Protein AF-A0AAD5P918-F1 (afdb_monomer_lite)

Structure (mmCIF, N/CA/C/O backbone):
data_AF-A0AAD5P918-F1
#
_entry.id   AF-A0AAD5P918-F1
#
loop_
_atom_site.group_PDB
_atom_site.id
_atom_site.type_symbol
_atom_site.label_atom_id
_atom_site.label_alt_id
_atom_site.label_comp_id
_atom_site.label_asym_id
_atom_site.label_entity_id
_atom_site.label_seq_id
_atom_site.pdbx_PDB_ins_code
_atom_site.Cartn_x
_atom_site.Cartn_y
_atom_site.Cartn_z
_atom_site.occupancy
_atom_site.B_iso_or_equiv
_atom_site.auth_seq_id
_atom_site.auth_comp_id
_atom_site.auth_asym_id
_atom_site.auth_atom_id
_atom_site.pdbx_PDB_model_num
ATOM 1 N N . MET A 1 1 ? -10.678 -27.084 35.252 1.00 35.44 1 MET A N 1
ATOM 2 C CA . MET A 1 1 ? -11.437 -25.876 35.626 1.00 35.44 1 MET A CA 1
ATOM 3 C C . MET A 1 1 ? -10.592 -24.685 35.219 1.00 35.44 1 MET A C 1
ATOM 5 O O . MET A 1 1 ? -9.582 -24.435 35.861 1.00 35.44 1 MET A O 1
ATOM 9 N N . ARG A 1 2 ? -10.895 -24.051 34.081 1.00 38.84 2 ARG A N 1
ATOM 10 C CA . ARG A 1 2 ? -10.319 -22.738 33.778 1.00 38.84 2 ARG A CA 1
ATOM 11 C C . ARG A 1 2 ? -11.096 -21.762 34.648 1.00 38.84 2 ARG A C 1
ATOM 13 O O . ARG A 1 2 ? -12.314 -21.708 34.540 1.00 38.84 2 ARG A O 1
ATOM 20 N N . HIS A 1 3 ? -10.417 -21.114 35.585 1.00 41.31 3 HIS A N 1
ATOM 21 C CA . HIS A 1 3 ? -10.971 -19.930 36.218 1.00 41.31 3 HIS A CA 1
ATOM 22 C C . HIS A 1 3 ? -11.023 -18.872 35.119 1.00 41.31 3 HIS A C 1
ATOM 24 O O . HIS A 1 3 ? -9.989 -18.309 34.765 1.00 41.31 3 HIS A O 1
ATOM 30 N N . ASP A 1 4 ? -12.193 -18.710 34.505 1.00 51.09 4 ASP A N 1
ATOM 31 C CA . ASP A 1 4 ? -12.452 -17.594 33.609 1.00 51.09 4 ASP A CA 1
ATOM 32 C C . ASP A 1 4 ? -12.376 -16.339 34.476 1.00 51.09 4 ASP A C 1
ATOM 34 O O . ASP A 1 4 ? -13.241 -16.078 35.311 1.00 51.09 4 ASP A O 1
ATOM 38 N N . ILE A 1 5 ? -11.256 -15.628 34.361 1.00 52.00 5 ILE A N 1
ATOM 39 C CA . ILE A 1 5 ? -11.120 -14.276 34.889 1.00 52.00 5 ILE A CA 1
ATOM 40 C C . ILE A 1 5 ? -12.215 -13.475 34.170 1.00 52.00 5 ILE A C 1
ATOM 42 O O . ILE A 1 5 ? -12.181 -13.451 32.935 1.00 52.00 5 ILE A O 1
ATOM 46 N N . PRO A 1 6 ? -13.198 -12.887 34.879 1.00 59.97 6 PRO A N 1
ATOM 47 C CA . PRO A 1 6 ? -14.239 -12.092 34.242 1.00 59.97 6 PRO A CA 1
ATOM 48 C C . PRO A 1 6 ? -13.584 -11.037 33.354 1.00 59.97 6 PRO A C 1
ATOM 50 O O . PRO A 1 6 ? -12.629 -10.376 33.772 1.00 59.97 6 PRO A O 1
ATOM 53 N N . ASN A 1 7 ? -14.040 -10.914 32.106 1.00 78.62 7 ASN A N 1
ATOM 54 C CA . ASN A 1 7 ? -13.535 -9.853 31.243 1.00 78.62 7 ASN A CA 1
ATOM 55 C C . ASN A 1 7 ? -13.867 -8.507 31.905 1.00 78.62 7 ASN A C 1
ATOM 57 O O . ASN A 1 7 ? -14.988 -8.328 32.373 1.00 78.62 7 ASN A O 1
ATOM 61 N N . GLN A 1 8 ? -12.925 -7.565 31.936 1.00 87.38 8 GLN A N 1
ATOM 62 C CA . GLN A 1 8 ? -13.093 -6.296 32.659 1.00 87.38 8 GLN A CA 1
ATOM 63 C C . GLN A 1 8 ? -14.356 -5.529 32.218 1.00 87.38 8 GLN A C 1
ATOM 65 O O . GLN A 1 8 ? -15.062 -4.979 33.059 1.00 87.38 8 GLN A O 1
ATOM 70 N N . TRP A 1 9 ? -14.744 -5.607 30.940 1.00 90.31 9 TRP A N 1
ATOM 71 C CA . TRP A 1 9 ? -15.973 -4.967 30.460 1.00 90.31 9 TRP A CA 1
ATOM 72 C C . TRP A 1 9 ? -17.244 -5.569 31.082 1.00 90.31 9 TRP A C 1
ATOM 74 O O . TRP A 1 9 ? -18.220 -4.849 31.287 1.00 90.31 9 TRP A O 1
ATOM 84 N N . GLU A 1 10 ? -17.251 -6.872 31.396 1.00 92.25 10 GLU A N 1
ATOM 85 C CA . GLU A 1 10 ? -18.372 -7.548 32.066 1.00 92.25 10 GLU A CA 1
ATOM 86 C C . GLU A 1 10 ? -18.485 -7.078 33.514 1.00 92.25 10 GLU A C 1
ATOM 88 O O . GLU A 1 10 ? -19.593 -6.878 34.009 1.00 92.25 10 GLU A O 1
ATOM 93 N N . GLU A 1 11 ? -17.344 -6.853 34.169 1.00 92.88 11 GLU A N 1
ATOM 94 C CA . GLU A 1 11 ? -17.277 -6.287 35.513 1.00 92.88 11 GLU A CA 1
ATOM 95 C C . GLU A 1 11 ? -17.788 -4.842 35.524 1.00 92.88 11 GLU A C 1
ATOM 97 O O . GLU A 1 11 ? -18.707 -4.524 36.278 1.00 92.88 11 GLU A O 1
ATOM 102 N N . PHE A 1 12 ? -17.282 -3.983 34.636 1.00 94.38 12 PHE A N 1
ATOM 103 C CA . PHE A 1 12 ? -17.766 -2.608 34.492 1.00 94.38 12 PHE A CA 1
ATOM 104 C C . PHE A 1 12 ? -19.267 -2.561 34.174 1.00 94.38 12 PHE A C 1
ATOM 106 O O . PHE A 1 12 ? -20.006 -1.755 34.741 1.00 94.38 12 PHE A O 1
ATOM 113 N N . PHE A 1 13 ? -19.757 -3.468 33.328 1.00 95.06 13 PHE A N 1
ATOM 114 C CA . PHE A 1 13 ? -21.180 -3.569 33.010 1.00 95.06 13 PHE A CA 1
ATOM 115 C C . PHE A 1 13 ? -22.028 -4.110 34.172 1.00 95.06 13 PHE A C 1
ATOM 117 O O . PHE A 1 13 ? -23.193 -3.738 34.324 1.00 95.06 13 PHE A O 1
ATOM 124 N N . HIS A 1 14 ? -21.481 -4.993 35.005 1.00 94.31 14 HIS A N 1
ATOM 125 C CA . HIS A 1 14 ? -22.155 -5.447 36.218 1.00 94.31 14 HIS A CA 1
ATOM 126 C C . HIS A 1 14 ? -22.244 -4.317 37.251 1.00 94.31 14 HIS A C 1
ATOM 128 O O . HIS A 1 14 ? -23.332 -4.026 37.753 1.00 94.31 14 HIS A O 1
ATOM 134 N N . ASN A 1 15 ? -21.130 -3.623 37.493 1.00 94.25 15 ASN A N 1
ATOM 135 C CA . ASN A 1 15 ? -21.053 -2.484 38.404 1.00 94.25 15 ASN A CA 1
ATOM 136 C C . ASN A 1 15 ? -21.990 -1.355 37.964 1.00 94.25 15 ASN A C 1
ATOM 138 O O . ASN A 1 15 ? -22.661 -0.749 38.797 1.00 94.25 15 ASN A O 1
ATOM 142 N N . SER A 1 16 ? -22.103 -1.100 36.657 1.00 95.81 16 SER A N 1
ATOM 143 C CA . SER A 1 16 ? -23.019 -0.077 36.152 1.00 95.81 16 SER A CA 1
ATOM 144 C C . SER A 1 16 ? -24.487 -0.407 36.432 1.00 95.81 16 SER A C 1
ATOM 146 O O . SER A 1 16 ? -25.244 0.481 36.828 1.00 95.81 16 SER A O 1
ATOM 148 N N . LYS A 1 17 ? -24.890 -1.680 36.300 1.00 95.88 17 LYS A N 1
ATOM 149 C CA . LYS A 1 17 ? -26.237 -2.146 36.669 1.00 95.88 17 LYS A CA 1
ATOM 150 C C . LYS A 1 17 ? -26.495 -2.004 38.162 1.00 95.88 17 LYS A C 1
ATOM 152 O O . LYS A 1 17 ? -27.551 -1.510 38.541 1.00 95.88 17 LYS A O 1
ATOM 157 N N . GLN A 1 18 ? -25.529 -2.379 38.994 1.00 95.88 18 GLN A N 1
ATOM 158 C CA . GLN A 1 18 ? -25.657 -2.247 40.443 1.00 95.88 18 GLN A CA 1
ATOM 159 C C . GLN A 1 18 ? -25.785 -0.773 40.865 1.00 95.88 18 GLN A C 1
ATOM 161 O O . GLN A 1 18 ? -26.645 -0.423 41.671 1.00 95.88 18 GLN A O 1
ATOM 166 N N . SER A 1 19 ? -24.981 0.122 40.286 1.00 95.31 19 SER A N 1
ATOM 167 C CA . SER A 1 19 ? -25.100 1.565 40.526 1.00 95.31 19 SER A CA 1
ATOM 168 C C . SER A 1 19 ? -26.438 2.128 40.044 1.00 95.31 19 SER A C 1
ATOM 170 O O . SER A 1 19 ? -27.000 3.006 40.699 1.00 95.31 19 SER A O 1
ATOM 172 N N . LEU A 1 20 ? -26.986 1.603 38.942 1.00 95.56 20 LEU A N 1
ATOM 173 C CA . LEU A 1 20 ? -28.313 1.975 38.450 1.00 95.56 20 LEU A CA 1
ATOM 174 C C . LEU A 1 20 ? -29.418 1.568 39.438 1.00 95.56 20 LEU A C 1
ATOM 176 O O . LEU A 1 20 ? -30.300 2.377 39.722 1.00 95.56 20 LEU A O 1
ATOM 180 N N . GLU A 1 21 ? -29.348 0.355 39.993 1.00 95.94 21 GLU A N 1
ATOM 181 C CA . GLU A 1 21 ? -30.271 -0.128 41.034 1.00 95.94 21 GLU A CA 1
ATOM 182 C C . GLU A 1 21 ? -30.197 0.725 42.309 1.00 95.94 21 GLU A C 1
ATOM 184 O O . GLU A 1 21 ? -31.221 1.014 42.927 1.00 95.94 21 GLU A O 1
ATOM 189 N N . ASN A 1 22 ? -29.001 1.207 42.654 1.00 94.88 22 ASN A N 1
ATOM 190 C CA . ASN A 1 22 ? -28.760 2.088 43.799 1.00 94.88 22 ASN A CA 1
ATOM 191 C C . ASN A 1 22 ? -29.093 3.572 43.532 1.00 94.88 22 ASN A C 1
ATOM 193 O O . ASN A 1 22 ? -28.799 4.420 44.375 1.00 94.88 22 ASN A O 1
ATOM 197 N N . ALA A 1 23 ? -29.670 3.911 42.370 1.00 95.06 23 ALA A N 1
ATOM 198 C CA . ALA A 1 23 ? -29.923 5.284 41.911 1.00 95.06 23 ALA A CA 1
ATOM 199 C C . ALA A 1 23 ? -28.667 6.191 41.846 1.00 95.06 23 ALA A C 1
ATOM 201 O O . ALA A 1 23 ? -28.773 7.418 41.768 1.00 95.06 23 ALA A O 1
ATOM 202 N N . ALA A 1 24 ? -27.469 5.599 41.822 1.00 96.62 24 ALA A N 1
ATOM 203 C CA . ALA A 1 24 ? -26.191 6.283 41.646 1.00 96.62 24 ALA A CA 1
ATOM 204 C C . ALA A 1 24 ? -25.911 6.497 40.146 1.00 96.62 24 ALA A C 1
ATOM 206 O O . ALA A 1 24 ? -25.073 5.839 39.531 1.00 96.62 24 ALA A O 1
ATOM 207 N N . TYR A 1 25 ? -26.658 7.417 39.527 1.00 95.44 25 TYR A N 1
ATOM 208 C CA . TYR A 1 25 ? -26.673 7.578 38.067 1.00 95.44 25 TYR A CA 1
ATOM 209 C C . TYR A 1 25 ? -25.327 7.990 37.461 1.00 95.44 25 TYR A C 1
ATOM 211 O O . TYR A 1 25 ? -24.988 7.525 36.376 1.00 95.44 25 TYR A O 1
ATOM 219 N N . GLN A 1 26 ? -24.552 8.847 38.134 1.00 96.94 26 GLN A N 1
ATOM 220 C CA . GLN A 1 26 ? -23.242 9.275 37.625 1.00 96.94 26 GLN A CA 1
ATOM 221 C C . GLN A 1 26 ? -22.252 8.107 37.573 1.00 96.94 26 GLN A C 1
ATOM 223 O O . 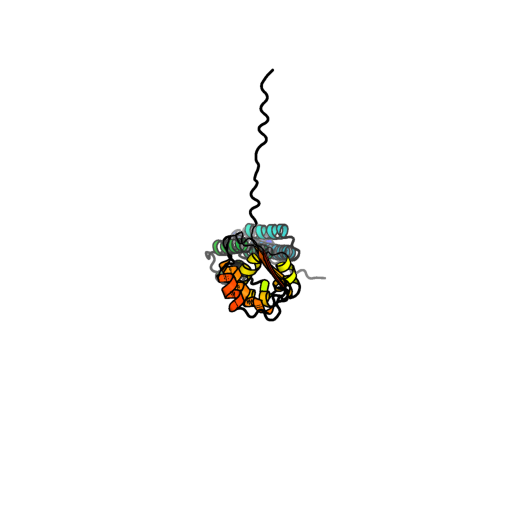GLN A 1 26 ? -21.589 7.917 36.554 1.00 96.94 26 GLN A O 1
ATOM 228 N N . ASP A 1 27 ? -22.226 7.283 38.621 1.00 95.25 27 ASP A N 1
ATOM 229 C CA . ASP A 1 27 ? -21.381 6.090 38.674 1.00 95.25 27 ASP A CA 1
ATOM 230 C C . ASP A 1 27 ? -21.829 5.056 37.641 1.00 95.25 27 ASP A C 1
ATOM 232 O O . ASP A 1 27 ? -20.997 4.482 36.943 1.00 95.25 27 ASP A O 1
ATOM 236 N N . ALA A 1 28 ? -23.143 4.859 37.479 1.00 96.06 28 ALA A N 1
ATOM 237 C CA . ALA A 1 28 ? -23.685 3.974 36.451 1.00 96.06 28 ALA A CA 1
ATOM 238 C C . ALA A 1 28 ? -23.257 4.408 35.039 1.00 96.06 28 ALA A C 1
ATOM 240 O O . ALA A 1 28 ? -22.828 3.572 34.244 1.00 96.06 28 ALA A O 1
ATOM 241 N N . ILE A 1 29 ? -23.321 5.711 34.734 1.00 97.00 29 ILE A N 1
ATOM 242 C CA . ILE A 1 29 ? -22.862 6.266 33.453 1.00 97.00 29 ILE A CA 1
ATOM 243 C C . ILE A 1 29 ? -21.359 6.035 33.275 1.00 97.00 29 ILE A C 1
ATOM 245 O O . ILE A 1 29 ? -20.953 5.527 32.235 1.00 97.00 29 ILE A O 1
ATOM 249 N N . ALA A 1 30 ? -20.539 6.362 34.278 1.00 95.50 30 ALA A N 1
ATOM 250 C CA . ALA A 1 30 ? -19.088 6.206 34.198 1.00 95.50 30 ALA A CA 1
ATOM 251 C C . ALA A 1 30 ? -18.672 4.743 33.962 1.00 95.50 30 ALA A C 1
ATOM 253 O O . ALA A 1 30 ? -17.889 4.462 33.057 1.00 95.50 30 ALA A O 1
ATOM 254 N N . GLN A 1 31 ? -19.243 3.808 34.725 1.00 95.44 31 GLN A N 1
ATOM 255 C CA . GLN A 1 31 ? -18.977 2.372 34.591 1.00 95.44 31 GLN A CA 1
ATOM 256 C C . GLN A 1 31 ? -19.453 1.827 33.233 1.00 95.44 31 GLN A C 1
ATOM 258 O O . GLN A 1 31 ? -18.737 1.069 32.582 1.00 95.44 31 GLN A O 1
ATOM 263 N N . CYS A 1 32 ? -20.622 2.260 32.745 1.00 95.56 32 CYS A N 1
ATOM 264 C CA . CYS A 1 32 ? -21.085 1.911 31.399 1.00 95.56 32 CYS A CA 1
ATOM 265 C C . CYS A 1 32 ? -20.140 2.420 30.304 1.00 95.56 32 CYS A C 1
ATOM 267 O O . CYS A 1 32 ? -19.866 1.682 29.359 1.00 95.56 32 CYS A O 1
ATOM 269 N N . SER A 1 33 ? -19.641 3.653 30.415 1.00 95.25 33 SER A N 1
ATOM 270 C CA . SER A 1 33 ? -18.695 4.210 29.442 1.00 95.25 33 SER A CA 1
ATOM 271 C C . SER A 1 33 ? -17.398 3.402 29.397 1.00 95.25 33 SER A C 1
ATOM 273 O O . SER A 1 33 ? -16.962 3.032 28.312 1.00 95.25 33 SER A O 1
ATOM 275 N N . LEU A 1 34 ? -16.843 3.026 30.556 1.00 93.62 34 LEU A N 1
ATOM 276 C CA . LEU A 1 34 ? -15.654 2.166 30.627 1.00 93.62 34 LEU A CA 1
ATOM 277 C C . LEU A 1 34 ? -15.886 0.799 29.963 1.00 93.62 34 LEU A C 1
ATOM 279 O O . LEU A 1 34 ? -15.042 0.334 29.197 1.00 93.62 34 LEU A O 1
ATOM 283 N N . ALA A 1 35 ? -17.047 0.179 30.201 1.00 94.75 35 ALA A N 1
ATOM 284 C CA . ALA A 1 35 ? -17.409 -1.084 29.559 1.00 94.75 35 ALA A CA 1
ATOM 285 C C . ALA A 1 35 ? -17.478 -0.956 28.025 1.00 94.75 35 ALA A C 1
ATOM 287 O O . ALA A 1 35 ? -17.001 -1.833 27.300 1.00 94.75 35 ALA A O 1
ATOM 288 N N . LEU A 1 36 ? -18.066 0.135 27.522 1.00 93.62 36 LEU A N 1
ATOM 289 C CA . LEU A 1 36 ? -18.182 0.400 26.086 1.00 93.62 36 LEU A CA 1
ATOM 290 C C . LEU A 1 36 ? -16.825 0.682 25.435 1.00 93.62 36 LEU A C 1
ATOM 292 O O . LEU A 1 36 ? -16.564 0.173 24.341 1.00 93.62 36 LEU A O 1
ATOM 296 N N . ASP A 1 37 ? -15.958 1.445 26.097 1.00 90.56 37 ASP A N 1
ATOM 297 C CA . ASP A 1 37 ? -14.616 1.753 25.600 1.00 90.56 37 ASP A CA 1
ATOM 298 C C . ASP A 1 37 ? -13.770 0.480 25.477 1.00 90.56 37 ASP A C 1
ATOM 300 O O . ASP A 1 37 ? -13.167 0.227 24.429 1.00 90.56 37 ASP A O 1
ATOM 304 N N . GLU A 1 38 ? -13.786 -0.386 26.494 1.00 90.88 38 GLU A N 1
ATOM 305 C CA . GLU A 1 38 ? -13.055 -1.655 26.458 1.00 90.88 38 GLU A CA 1
ATOM 306 C C . GLU A 1 38 ? -13.596 -2.603 25.377 1.00 90.88 38 GLU A C 1
ATOM 308 O O . GLU A 1 38 ? -12.820 -3.208 24.624 1.00 90.88 38 GLU A O 1
ATOM 313 N N . LEU A 1 39 ? -14.924 -2.713 25.248 1.00 92.19 39 LEU A N 1
ATOM 314 C CA . LEU A 1 39 ? -15.548 -3.523 24.202 1.00 92.19 39 LEU A CA 1
ATOM 315 C C . LEU A 1 39 ? -15.169 -3.003 22.809 1.00 92.19 39 LEU A C 1
ATOM 317 O O . LEU A 1 39 ? -14.868 -3.795 21.912 1.00 92.19 39 LEU A O 1
ATOM 321 N N . THR A 1 40 ? -15.134 -1.682 22.632 1.00 91.81 40 THR A N 1
ATOM 322 C CA . THR A 1 40 ? -14.731 -1.039 21.376 1.00 91.81 40 THR A CA 1
ATOM 323 C C . THR A 1 40 ? -13.278 -1.365 21.047 1.00 91.81 40 THR A C 1
ATOM 325 O O . THR A 1 40 ? -12.998 -1.841 19.946 1.00 91.81 40 THR A O 1
ATOM 328 N N . GLN A 1 41 ? -12.356 -1.219 22.003 1.00 90.31 41 GLN A N 1
ATOM 329 C CA . GLN A 1 41 ? -10.943 -1.561 21.812 1.00 90.31 41 GLN A CA 1
ATOM 330 C C . GLN A 1 41 ? -10.746 -3.045 21.463 1.00 90.31 41 GLN A C 1
ATOM 332 O O . GLN A 1 41 ? -10.044 -3.362 20.498 1.00 90.31 41 GLN A O 1
ATOM 337 N N . LYS A 1 42 ? -11.407 -3.964 22.182 1.00 93.06 42 LYS A N 1
ATOM 338 C CA . LYS A 1 42 ? -11.363 -5.411 21.889 1.00 93.06 42 LYS A CA 1
ATOM 339 C C . LYS A 1 42 ? -11.929 -5.735 20.508 1.00 93.06 42 LYS A C 1
ATOM 341 O O . LYS A 1 42 ? -11.359 -6.555 19.784 1.00 93.06 42 LYS A O 1
ATOM 346 N N . THR A 1 43 ? -13.029 -5.088 20.128 1.00 95.25 43 THR A N 1
ATOM 347 C CA . THR A 1 43 ? -13.664 -5.285 18.819 1.00 95.25 43 THR A CA 1
ATOM 348 C C . THR A 1 43 ? -12.745 -4.803 17.701 1.00 95.25 43 THR A C 1
ATOM 350 O O . THR A 1 43 ? -12.491 -5.551 16.759 1.00 95.25 43 THR A O 1
ATOM 353 N N . VAL A 1 44 ? -12.170 -3.603 17.835 1.00 95.44 44 VAL A N 1
ATOM 354 C CA . VAL A 1 44 ? -11.199 -3.052 16.879 1.00 95.44 44 VAL A CA 1
ATOM 355 C C . VAL A 1 44 ? -9.972 -3.957 16.761 1.00 95.44 44 VAL A C 1
ATOM 357 O O . VAL A 1 44 ? -9.559 -4.261 15.647 1.00 95.44 44 VAL A O 1
ATOM 360 N N . ALA A 1 45 ? -9.418 -4.450 17.872 1.00 94.06 45 ALA A N 1
ATOM 361 C CA . ALA A 1 45 ? -8.279 -5.370 17.852 1.00 94.06 45 ALA A CA 1
ATOM 362 C C . ALA A 1 45 ? -8.609 -6.715 17.176 1.00 94.06 45 ALA A C 1
ATOM 364 O O . ALA A 1 45 ? -7.794 -7.259 16.434 1.00 94.06 45 ALA A O 1
ATOM 365 N N . THR A 1 46 ? -9.815 -7.243 17.389 1.00 97.19 46 THR A N 1
ATOM 366 C CA . THR A 1 46 ? -10.259 -8.499 16.763 1.00 97.19 46 THR A CA 1
ATOM 367 C C . THR A 1 46 ? -10.452 -8.331 15.255 1.00 97.19 46 THR A C 1
ATOM 369 O O . THR A 1 46 ? -9.995 -9.169 14.472 1.00 97.19 46 THR A O 1
ATOM 372 N N . LEU A 1 47 ? -11.086 -7.230 14.838 1.00 98.50 47 LEU A N 1
ATOM 373 C CA . LEU A 1 47 ? -11.218 -6.863 13.428 1.00 98.50 47 LEU A CA 1
ATOM 374 C C . LEU A 1 47 ? -9.848 -6.642 12.782 1.00 98.50 47 LEU A C 1
ATOM 376 O O . LEU A 1 47 ? -9.643 -7.089 11.660 1.00 98.50 47 LEU A O 1
ATOM 380 N N . ASP A 1 48 ? -8.893 -6.037 13.493 1.00 97.94 48 ASP A N 1
ATOM 381 C CA . ASP A 1 48 ? -7.533 -5.803 12.998 1.00 97.94 48 ASP A CA 1
ATOM 382 C C . ASP A 1 48 ? -6.817 -7.108 12.625 1.00 97.94 48 ASP A C 1
ATOM 384 O O . ASP A 1 48 ? -6.263 -7.236 11.530 1.00 97.94 48 ASP A O 1
ATOM 388 N N . VAL A 1 49 ? -6.876 -8.103 13.515 1.00 98.31 49 VAL A N 1
ATOM 389 C CA . VAL A 1 49 ? -6.287 -9.429 13.282 1.00 98.31 49 VAL A CA 1
ATOM 390 C C . VAL A 1 49 ? -6.955 -10.115 12.092 1.00 98.31 49 VAL A C 1
ATOM 392 O O . VAL A 1 49 ? -6.265 -10.661 11.228 1.00 98.31 49 VAL A O 1
ATOM 395 N N . ARG A 1 50 ? -8.291 -10.064 12.008 1.00 98.56 50 ARG A N 1
ATOM 396 C CA . ARG A 1 50 ? -9.031 -10.678 10.899 1.00 98.56 50 ARG A CA 1
ATOM 397 C C . ARG A 1 50 ? -8.740 -9.983 9.566 1.00 98.56 50 ARG A C 1
ATOM 399 O O . ARG A 1 50 ? -8.460 -10.659 8.579 1.00 98.56 50 ARG A O 1
ATOM 406 N N . ALA A 1 51 ? -8.700 -8.653 9.554 1.00 98.62 51 ALA A N 1
ATOM 407 C CA . ALA A 1 51 ? -8.350 -7.853 8.388 1.00 98.62 51 ALA A CA 1
ATOM 408 C C . ALA A 1 51 ? -6.927 -8.146 7.897 1.00 98.62 51 ALA A C 1
ATOM 410 O O . ALA A 1 51 ? -6.703 -8.298 6.695 1.00 98.62 51 ALA A O 1
ATOM 411 N N . MET A 1 52 ? -5.967 -8.270 8.818 1.00 98.19 52 MET A N 1
ATOM 412 C CA . MET A 1 52 ? -4.598 -8.670 8.496 1.00 98.19 52 MET A CA 1
ATOM 413 C C . MET A 1 52 ? -4.554 -10.074 7.884 1.00 98.19 52 MET A C 1
ATOM 415 O O . MET A 1 52 ? -3.902 -10.270 6.859 1.00 98.19 52 MET A O 1
ATOM 419 N N . ALA A 1 53 ? -5.271 -11.042 8.462 1.00 98.50 53 ALA A N 1
ATOM 420 C CA . ALA A 1 53 ? -5.342 -12.403 7.930 1.00 98.50 53 ALA A CA 1
ATOM 421 C C . ALA A 1 53 ? -5.958 -12.439 6.519 1.00 98.50 53 ALA A C 1
ATOM 423 O O . ALA A 1 53 ? -5.456 -13.134 5.630 1.00 98.50 53 ALA A O 1
ATOM 424 N N . PHE A 1 54 ? -7.000 -11.640 6.271 1.00 98.69 54 PHE A N 1
ATOM 425 C CA . PHE A 1 54 ? -7.553 -11.455 4.931 1.00 98.69 54 PHE A CA 1
ATOM 426 C C . PHE A 1 54 ? -6.535 -10.839 3.966 1.00 98.69 54 PHE A C 1
ATOM 428 O O . PHE A 1 54 ? -6.372 -11.341 2.857 1.00 98.69 54 PHE A O 1
ATOM 435 N N . GLY A 1 55 ? -5.783 -9.822 4.392 1.00 98.25 55 GLY A N 1
ATOM 436 C CA . GLY A 1 55 ? -4.701 -9.241 3.595 1.00 98.25 55 GLY A CA 1
ATOM 437 C C . GLY A 1 55 ? -3.624 -10.262 3.224 1.00 98.25 55 GLY A C 1
ATOM 438 O O . GLY A 1 55 ? -3.265 -10.384 2.055 1.00 98.25 55 GLY A O 1
ATOM 439 N N . GLN A 1 56 ? -3.138 -11.038 4.196 1.00 97.69 56 GLN A N 1
ATOM 440 C CA . GLN A 1 56 ? -2.108 -12.064 3.976 1.00 97.69 56 GLN A CA 1
ATOM 441 C C . GLN A 1 56 ? -2.583 -13.211 3.076 1.00 97.69 56 GLN A C 1
ATOM 443 O O . GLN A 1 56 ? -1.777 -13.810 2.370 1.00 97.69 56 GLN A O 1
ATOM 448 N N . SER A 1 57 ? -3.887 -13.490 3.064 1.00 97.81 57 SER A N 1
ATOM 449 C CA . SER A 1 57 ? -4.516 -14.457 2.155 1.00 97.81 57 SER A CA 1
ATOM 450 C C . SER A 1 57 ? -4.979 -13.845 0.825 1.00 97.81 57 SER A C 1
ATOM 452 O O . SER A 1 57 ? -5.676 -14.509 0.065 1.00 97.81 57 SER A O 1
ATOM 454 N N . ALA A 1 58 ? -4.594 -12.596 0.531 1.00 97.19 58 ALA A N 1
ATOM 455 C CA . ALA A 1 58 ? -4.985 -11.829 -0.655 1.00 97.19 58 ALA A CA 1
ATOM 456 C C . ALA A 1 58 ? -6.507 -11.603 -0.830 1.00 97.19 58 ALA A C 1
ATOM 458 O O . ALA A 1 58 ? -6.957 -11.172 -1.892 1.00 97.19 58 ALA A O 1
ATOM 459 N N . ASN A 1 59 ? -7.302 -11.810 0.224 1.00 98.19 59 ASN A N 1
ATOM 460 C CA . ASN A 1 59 ? -8.740 -11.533 0.281 1.00 98.19 59 ASN A CA 1
ATOM 461 C C . ASN A 1 59 ? -9.002 -10.062 0.648 1.00 98.19 59 ASN A C 1
ATOM 463 O O . ASN A 1 59 ? -9.613 -9.737 1.669 1.00 98.19 59 ASN A O 1
ATOM 467 N N . TYR A 1 60 ? -8.492 -9.148 -0.174 1.00 97.81 60 TYR A N 1
ATOM 468 C CA . TYR A 1 60 ? -8.402 -7.732 0.182 1.00 97.81 60 TYR A CA 1
ATOM 469 C C . TYR A 1 60 ? -9.747 -7.043 0.427 1.00 97.81 60 TYR A C 1
ATOM 471 O O . TYR A 1 60 ? -9.814 -6.171 1.287 1.00 97.81 60 TYR A O 1
ATOM 479 N N . ASP A 1 61 ? -10.814 -7.434 -0.273 1.00 98.06 61 ASP A N 1
ATOM 480 C CA . ASP A 1 61 ? -12.135 -6.809 -0.117 1.00 98.06 61 ASP A CA 1
ATOM 481 C C . ASP A 1 61 ? -12.730 -7.071 1.273 1.00 98.06 61 ASP A C 1
ATOM 483 O O . ASP A 1 61 ? -13.266 -6.163 1.910 1.00 98.06 61 ASP A O 1
ATOM 487 N N . GLN A 1 62 ? -12.576 -8.297 1.786 1.00 98.44 62 GLN A N 1
ATOM 488 C CA . GLN A 1 62 ? -13.016 -8.668 3.134 1.00 98.44 62 GLN A CA 1
ATOM 489 C C . GLN A 1 62 ? -12.161 -7.976 4.199 1.00 98.44 62 GLN A C 1
ATOM 491 O O . GLN A 1 62 ? -12.695 -7.433 5.165 1.00 98.44 62 GLN A O 1
ATOM 496 N N . GLY A 1 63 ? -10.842 -7.914 3.989 1.00 98.50 63 GLY A N 1
ATOM 497 C CA . GLY A 1 63 ? -9.954 -7.170 4.881 1.00 98.50 63 GLY A CA 1
ATOM 498 C C . GLY A 1 63 ? -10.275 -5.675 4.911 1.00 98.50 63 GLY A C 1
ATOM 499 O O . GLY A 1 63 ? -10.273 -5.059 5.976 1.00 98.50 63 GLY A O 1
ATOM 500 N N . MET A 1 64 ? -10.601 -5.089 3.756 1.00 98.50 64 MET A N 1
ATOM 501 C CA . MET A 1 64 ? -10.981 -3.682 3.656 1.00 98.50 64 MET A CA 1
ATOM 502 C C . MET A 1 64 ? -12.324 -3.424 4.336 1.00 98.50 64 MET A C 1
ATOM 504 O O . MET A 1 64 ? -12.479 -2.406 5.005 1.00 98.50 64 MET A O 1
ATOM 508 N N . HIS A 1 65 ? -13.278 -4.352 4.218 1.00 98.56 65 HIS A N 1
ATOM 509 C CA . HIS A 1 65 ? -14.541 -4.270 4.945 1.00 98.56 65 HIS A CA 1
ATOM 510 C C . HIS A 1 65 ? -14.311 -4.162 6.458 1.00 98.56 65 HIS A C 1
ATOM 512 O O . HIS A 1 65 ? -14.845 -3.249 7.086 1.00 98.56 65 HIS A O 1
ATOM 518 N N . ASP A 1 66 ? -13.467 -5.028 7.021 1.00 98.56 66 ASP A N 1
ATOM 519 C CA . ASP A 1 66 ? -13.124 -5.008 8.447 1.00 98.56 66 ASP A CA 1
ATOM 520 C C . ASP A 1 66 ? -12.391 -3.721 8.848 1.00 98.56 66 ASP A C 1
ATOM 522 O O . ASP A 1 66 ? -12.750 -3.089 9.842 1.00 98.56 66 ASP A O 1
ATOM 526 N N . ALA A 1 67 ? -11.424 -3.268 8.045 1.00 98.44 67 ALA A N 1
ATOM 527 C CA . ALA A 1 67 ? -10.711 -2.017 8.300 1.00 98.44 67 ALA A CA 1
ATOM 528 C C . ALA A 1 67 ? -11.653 -0.796 8.298 1.00 98.44 67 ALA A C 1
ATOM 530 O O . ALA A 1 67 ? -11.548 0.084 9.154 1.00 98.44 67 ALA A O 1
ATOM 531 N N . LEU A 1 68 ? -12.620 -0.752 7.377 1.00 98.25 68 LEU A N 1
ATOM 532 C CA . LEU A 1 68 ? -13.636 0.302 7.329 1.00 98.25 68 LEU A CA 1
ATOM 533 C C . LEU A 1 68 ? -14.634 0.199 8.489 1.00 98.25 68 LEU A C 1
ATOM 535 O O . LEU A 1 68 ? -15.111 1.227 8.969 1.00 98.25 68 LEU A O 1
ATOM 539 N N . GLN A 1 69 ? -14.952 -1.010 8.964 1.00 98.31 69 GLN A N 1
ATOM 540 C CA . GLN A 1 69 ? -15.734 -1.181 10.189 1.00 98.31 69 GLN A CA 1
ATOM 541 C C . GLN A 1 69 ? -14.989 -0.628 11.408 1.00 98.31 69 GLN A C 1
ATOM 543 O O . GLN A 1 69 ? -15.604 0.071 12.208 1.00 98.31 69 GLN A O 1
ATOM 548 N N . MET A 1 70 ? -13.676 -0.853 11.520 1.00 97.88 70 MET A N 1
ATOM 549 C CA . MET A 1 70 ? -12.862 -0.273 12.598 1.00 97.88 70 MET A CA 1
ATOM 550 C C . MET A 1 70 ? -12.933 1.260 12.596 1.00 97.88 70 MET A C 1
ATOM 552 O O . MET A 1 70 ? -13.154 1.853 13.646 1.00 97.88 70 MET A O 1
ATOM 556 N N . ILE A 1 71 ? -12.821 1.896 11.421 1.00 96.75 71 ILE A N 1
ATOM 557 C CA . ILE A 1 71 ? -12.934 3.361 11.279 1.00 96.75 71 ILE A CA 1
ATOM 558 C C . ILE A 1 71 ? -14.331 3.855 11.682 1.00 96.75 71 ILE A C 1
ATOM 560 O O . ILE A 1 71 ? -14.459 4.898 12.312 1.00 96.75 71 ILE A O 1
ATOM 564 N N . LYS A 1 72 ? -15.393 3.111 11.349 1.00 96.44 72 LYS A N 1
ATOM 565 C CA . LYS A 1 72 ? -16.764 3.467 11.755 1.00 96.44 72 LYS A CA 1
ATOM 566 C C . LYS A 1 72 ? -16.987 3.339 13.261 1.00 96.44 72 LYS A C 1
ATOM 568 O O . LYS A 1 72 ? -17.705 4.156 13.824 1.00 96.44 72 LYS A O 1
ATOM 573 N N . LEU A 1 73 ? -16.414 2.309 13.886 1.00 95.12 73 LEU A N 1
ATOM 574 C CA . LEU A 1 73 ? -16.548 2.050 15.322 1.00 95.12 73 LEU A CA 1
ATOM 575 C C . LEU A 1 73 ? -15.745 3.047 16.159 1.00 95.12 73 LEU A C 1
ATOM 577 O O . LEU A 1 73 ? -16.238 3.527 17.173 1.00 95.12 73 LEU A O 1
ATOM 581 N N . ALA A 1 74 ? -14.522 3.358 15.733 1.00 91.25 74 ALA A N 1
ATOM 582 C CA . ALA A 1 74 ? -13.601 4.219 16.461 1.00 91.25 74 ALA A CA 1
ATOM 583 C C . ALA A 1 74 ? -12.885 5.178 15.486 1.00 91.25 74 ALA A C 1
ATOM 585 O O . ALA A 1 74 ? -11.727 4.954 15.127 1.00 91.25 74 ALA A O 1
ATOM 586 N N . PRO A 1 75 ? -13.559 6.252 15.028 1.00 91.69 75 PRO A N 1
ATOM 587 C CA . PRO A 1 75 ? -13.043 7.138 13.978 1.00 91.69 75 PRO A CA 1
ATOM 588 C C . PRO A 1 75 ? -11.825 7.960 14.403 1.00 91.69 75 PRO A C 1
ATOM 590 O O . PRO A 1 75 ? -11.077 8.415 13.539 1.00 91.69 75 PRO A O 1
ATOM 593 N N . SER A 1 76 ? -11.621 8.142 15.710 1.00 87.62 76 SER A N 1
ATOM 594 C CA . SER A 1 76 ? -10.447 8.792 16.300 1.00 87.62 76 SER A CA 1
ATOM 595 C C . SER A 1 76 ? -9.287 7.828 16.553 1.00 87.62 76 SER A C 1
ATOM 597 O O . SER A 1 76 ? -8.245 8.257 17.043 1.00 87.62 76 SER A O 1
ATOM 599 N N . PHE A 1 77 ? -9.446 6.535 16.247 1.00 88.81 77 PHE A N 1
ATOM 600 C CA . PHE A 1 77 ? -8.449 5.519 16.558 1.00 88.81 77 PHE A CA 1
ATOM 601 C C . PHE A 1 77 ? -7.625 5.184 15.300 1.00 88.81 77 PHE A C 1
ATOM 603 O O . PHE A 1 77 ? -8.189 4.817 14.262 1.00 88.81 77 PHE A O 1
ATOM 610 N N . PRO A 1 78 ? -6.282 5.292 15.340 1.00 92.12 78 PRO A N 1
ATOM 611 C CA . PRO A 1 78 ? -5.436 5.211 14.145 1.00 92.12 78 PRO A CA 1
ATOM 612 C C . PRO A 1 78 ? -5.451 3.828 13.480 1.00 92.12 78 PRO A C 1
ATOM 614 O O . PRO A 1 78 ? -5.200 3.711 12.278 1.00 92.12 78 PRO A O 1
ATOM 617 N N . LYS A 1 79 ? -5.780 2.773 14.235 1.00 93.75 79 LYS A N 1
ATOM 618 C CA . LYS A 1 79 ? -5.643 1.373 13.812 1.00 93.75 79 LYS A CA 1
ATOM 619 C C . LYS A 1 79 ? -6.428 1.024 12.541 1.00 93.75 79 LYS A C 1
ATOM 621 O O . LYS A 1 79 ? -5.909 0.326 11.673 1.00 93.75 79 LYS A O 1
ATOM 626 N N . GLY A 1 80 ? -7.646 1.548 12.378 1.00 96.69 80 GLY A N 1
ATOM 627 C CA . GLY A 1 80 ? -8.455 1.306 11.173 1.00 96.69 80 GLY A CA 1
ATOM 628 C C . GLY A 1 80 ? -7.853 1.933 9.906 1.00 96.69 80 GLY A C 1
ATOM 629 O O . GLY A 1 80 ? -7.796 1.304 8.843 1.00 96.69 80 GLY A O 1
ATOM 630 N N . TYR A 1 81 ? -7.321 3.152 10.024 1.00 97.69 81 TYR A N 1
ATOM 631 C CA . TYR A 1 81 ? -6.624 3.844 8.933 1.00 97.69 81 TYR A CA 1
ATOM 632 C C . TYR A 1 81 ? -5.290 3.175 8.593 1.00 97.69 81 TYR A C 1
ATOM 634 O O . TYR A 1 81 ? -4.962 3.003 7.419 1.00 97.69 81 TYR A O 1
ATOM 642 N N . LEU A 1 82 ? -4.548 2.725 9.611 1.00 97.31 82 LEU A N 1
ATOM 643 C CA . LEU A 1 82 ? -3.340 1.927 9.415 1.00 97.31 82 LEU A CA 1
ATOM 644 C C . LEU A 1 82 ? -3.634 0.656 8.622 1.00 97.31 82 LEU A C 1
ATOM 646 O O . LEU A 1 82 ? -2.974 0.380 7.620 1.00 97.31 82 LEU A O 1
ATOM 650 N N . ARG A 1 83 ? -4.630 -0.120 9.057 1.00 98.25 83 ARG A N 1
ATOM 651 C CA . ARG A 1 83 ? -4.960 -1.405 8.441 1.00 98.25 83 ARG A CA 1
ATOM 652 C C . ARG A 1 83 ? -5.422 -1.241 6.996 1.00 98.25 83 ARG A C 1
ATOM 654 O O . ARG A 1 83 ? -4.948 -1.965 6.122 1.00 98.25 83 ARG A O 1
ATOM 661 N N . SER A 1 84 ? -6.297 -0.273 6.726 1.00 98.25 84 SER A N 1
ATOM 662 C CA . SER A 1 84 ? -6.759 0.033 5.363 1.00 98.25 84 SER A CA 1
ATOM 663 C C . SER A 1 84 ? -5.616 0.494 4.453 1.00 98.25 84 SER A C 1
ATOM 665 O O . SER A 1 84 ? -5.486 -0.012 3.336 1.00 98.25 84 SER A O 1
ATOM 667 N N . GLY A 1 85 ? -4.733 1.376 4.932 1.00 98.31 85 GLY A N 1
ATOM 668 C CA . GLY A 1 85 ? -3.545 1.785 4.185 1.00 98.31 85 GLY A CA 1
ATOM 669 C C . GLY A 1 85 ? -2.605 0.612 3.882 1.00 98.31 85 GLY A C 1
ATOM 670 O O . GLY A 1 85 ? -2.152 0.461 2.746 1.00 98.31 85 GLY A O 1
ATOM 671 N N . GLN A 1 86 ? -2.381 -0.284 4.849 1.00 98.44 86 GLN A N 1
ATOM 672 C CA . GLN A 1 86 ? -1.557 -1.482 4.650 1.00 98.44 86 GLN A CA 1
ATOM 673 C C . GLN A 1 86 ? -2.171 -2.418 3.603 1.00 98.44 86 GLN A C 1
ATOM 675 O O . GLN A 1 86 ? -1.461 -2.893 2.718 1.00 98.44 86 GLN A O 1
ATOM 680 N N . LEU A 1 87 ? -3.490 -2.625 3.630 1.00 98.62 87 LEU A N 1
ATOM 681 C CA . LEU A 1 87 ? -4.193 -3.440 2.636 1.00 98.62 87 LEU A CA 1
ATOM 682 C C . LEU A 1 87 ? -4.093 -2.861 1.218 1.00 98.62 87 LEU A C 1
ATOM 684 O O . LEU A 1 87 ? -3.941 -3.621 0.260 1.00 98.62 87 LEU A O 1
ATOM 688 N N . TYR A 1 88 ? -4.141 -1.536 1.058 1.00 98.56 88 TYR A N 1
ATOM 689 C CA . TYR A 1 88 ? -3.885 -0.903 -0.240 1.00 98.56 88 TYR A CA 1
ATOM 690 C C . TYR A 1 88 ? -2.426 -1.046 -0.678 1.00 98.56 88 TYR A C 1
ATOM 692 O O . TYR A 1 88 ? -2.165 -1.331 -1.849 1.00 98.56 88 TYR A O 1
ATOM 700 N N . ALA A 1 89 ? -1.472 -0.906 0.245 1.00 97.56 89 ALA A N 1
ATOM 701 C CA . ALA A 1 89 ? -0.054 -1.080 -0.050 1.00 97.56 89 ALA A CA 1
ATOM 702 C C . ALA A 1 89 ? 0.270 -2.517 -0.497 1.00 97.56 89 ALA A C 1
ATOM 704 O O . ALA A 1 89 ? 1.021 -2.696 -1.453 1.00 97.56 89 ALA A O 1
ATOM 705 N N . MET A 1 90 ? -0.351 -3.532 0.118 1.00 97.06 90 MET A N 1
ATOM 706 C CA . MET A 1 90 ? -0.224 -4.939 -0.293 1.00 97.06 90 MET A CA 1
ATOM 707 C C . MET A 1 90 ? -0.758 -5.196 -1.712 1.00 97.06 90 MET A C 1
ATOM 709 O O . MET A 1 90 ? -0.238 -6.052 -2.420 1.00 97.06 90 MET A O 1
ATOM 713 N N . GLN A 1 91 ? -1.743 -4.414 -2.163 1.00 96.81 91 GLN A N 1
ATOM 714 C CA . GLN A 1 91 ? -2.246 -4.444 -3.542 1.00 96.81 91 GLN A CA 1
ATOM 715 C C . GLN A 1 91 ? -1.369 -3.653 -4.534 1.00 96.81 91 GLN A C 1
ATOM 717 O O . GLN A 1 91 ? -1.732 -3.537 -5.703 1.00 96.81 91 GLN A O 1
ATOM 722 N N . GLY A 1 92 ? -0.267 -3.037 -4.087 1.00 94.50 92 GLY A N 1
ATOM 723 C CA . GLY A 1 92 ? 0.545 -2.120 -4.898 1.00 94.50 92 GLY A CA 1
ATOM 724 C C . GLY A 1 92 ? -0.120 -0.762 -5.162 1.00 94.50 92 GLY A C 1
ATOM 725 O O . GLY A 1 92 ? 0.391 0.050 -5.933 1.00 94.50 92 GLY A O 1
ATOM 726 N N . LYS A 1 93 ? -1.260 -0.473 -4.520 1.00 97.19 93 LYS A N 1
ATOM 727 C CA . LYS A 1 93 ? -2.019 0.777 -4.677 1.00 97.19 93 LYS A CA 1
ATOM 728 C C . LYS A 1 93 ? -1.488 1.845 -3.716 1.00 97.19 93 LYS A C 1
ATOM 730 O O . LYS A 1 93 ? -2.201 2.313 -2.830 1.00 97.19 93 LYS A O 1
ATOM 735 N N . HIS A 1 94 ? -0.221 2.225 -3.884 1.00 96.94 94 HIS A N 1
ATOM 736 C CA . HIS A 1 94 ? 0.496 3.094 -2.941 1.00 96.94 94 HIS A CA 1
ATOM 737 C C . HIS A 1 94 ? -0.150 4.473 -2.743 1.00 96.94 94 HIS A C 1
ATOM 739 O O . HIS A 1 94 ? -0.203 4.945 -1.612 1.00 96.94 94 HIS A O 1
ATOM 745 N N . GLN A 1 95 ? -0.715 5.079 -3.795 1.00 97.62 95 GLN A N 1
ATOM 746 C CA . GLN A 1 95 ? -1.415 6.364 -3.668 1.00 97.62 95 GLN A CA 1
ATOM 747 C C . GLN A 1 95 ? -2.628 6.264 -2.728 1.00 97.62 95 GLN A C 1
ATOM 749 O O . GLN A 1 95 ? -2.759 7.067 -1.812 1.00 97.62 95 GLN A O 1
ATOM 754 N N . LEU A 1 96 ? -3.464 5.231 -2.887 1.00 98.00 96 LEU A N 1
ATOM 755 C CA . LEU A 1 96 ? -4.621 5.019 -2.008 1.00 98.00 96 LEU A CA 1
ATOM 756 C C . LEU A 1 96 ? -4.194 4.700 -0.570 1.00 98.00 96 LEU A C 1
ATOM 758 O O . LEU A 1 96 ? -4.861 5.107 0.377 1.00 98.00 96 LEU A O 1
ATOM 762 N N . ALA A 1 97 ? -3.068 4.001 -0.393 1.00 98.44 97 ALA A N 1
ATOM 763 C CA . ALA A 1 97 ? -2.499 3.776 0.932 1.00 98.44 97 ALA A CA 1
ATOM 764 C C . ALA A 1 97 ? -2.126 5.102 1.614 1.00 98.44 97 ALA A C 1
ATOM 766 O O . ALA A 1 97 ? -2.501 5.330 2.763 1.00 98.44 97 ALA A O 1
ATOM 767 N N . ILE A 1 98 ? -1.444 5.996 0.890 1.00 98.44 98 ILE A N 1
ATOM 768 C CA . ILE A 1 98 ? -1.081 7.340 1.366 1.00 98.44 98 ILE A CA 1
ATOM 769 C C . ILE A 1 98 ? -2.324 8.144 1.745 1.00 98.44 98 ILE A C 1
ATOM 771 O O . ILE A 1 98 ? -2.328 8.784 2.797 1.00 98.44 98 ILE A O 1
ATOM 775 N N . ASP A 1 99 ? -3.379 8.082 0.932 1.00 98.12 99 ASP A N 1
ATOM 776 C CA . ASP A 1 99 ? -4.633 8.785 1.199 1.00 98.12 99 ASP A CA 1
ATOM 777 C C . ASP A 1 99 ? -5.274 8.300 2.511 1.00 98.12 99 ASP A C 1
ATOM 779 O O . ASP A 1 99 ? -5.654 9.125 3.342 1.00 98.12 99 ASP A O 1
ATOM 783 N N . MET A 1 100 ? -5.309 6.983 2.757 1.00 98.12 100 MET A N 1
ATOM 784 C CA . MET A 1 100 ? -5.817 6.424 4.019 1.00 98.12 100 MET A CA 1
ATOM 785 C C . MET A 1 100 ? -4.980 6.842 5.229 1.00 98.12 100 MET A C 1
ATOM 787 O O . MET A 1 100 ? -5.538 7.216 6.262 1.00 98.12 100 MET A O 1
ATOM 791 N N . TYR A 1 101 ? -3.649 6.832 5.118 1.00 97.56 101 TYR A N 1
ATOM 792 C CA . TYR A 1 101 ? -2.796 7.285 6.216 1.00 97.56 101 TYR A CA 1
ATOM 793 C C . TYR A 1 101 ? -2.969 8.778 6.499 1.00 97.56 101 TYR A C 1
ATOM 795 O O . TYR A 1 1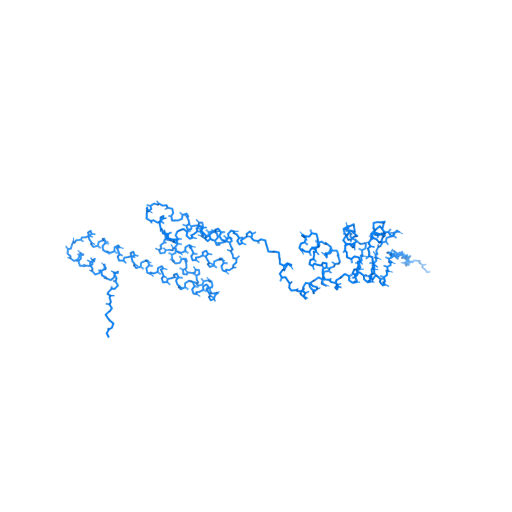01 ? -3.010 9.174 7.659 1.00 97.56 101 TYR A O 1
ATOM 803 N N . ASN A 1 102 ? -3.117 9.609 5.463 1.00 96.62 102 ASN A N 1
ATOM 804 C CA . ASN A 1 102 ? -3.393 11.035 5.628 1.00 96.62 102 ASN A CA 1
ATOM 805 C C . ASN A 1 102 ? -4.754 11.282 6.287 1.00 96.62 102 ASN A C 1
ATOM 807 O O . ASN A 1 102 ? -4.839 12.140 7.163 1.00 96.62 102 ASN A O 1
ATOM 811 N N . GLN A 1 103 ? -5.787 10.516 5.920 1.00 95.31 103 GLN A N 1
ATOM 812 C CA . GLN A 1 103 ? -7.079 10.565 6.609 1.00 95.31 103 GLN A CA 1
ATOM 813 C C . GLN A 1 103 ? -6.929 10.211 8.088 1.00 95.31 103 GLN A C 1
ATOM 815 O O . GLN A 1 103 ? -7.441 10.941 8.926 1.00 95.31 103 GLN A O 1
ATOM 820 N N . GLY A 1 104 ? -6.170 9.162 8.423 1.00 93.69 104 GLY A N 1
ATOM 821 C CA . GLY A 1 104 ? -5.881 8.814 9.816 1.00 93.69 104 GLY A CA 1
ATOM 822 C C . GLY A 1 104 ? -5.148 9.929 10.558 1.00 93.69 104 GLY A C 1
ATOM 823 O O . GLY A 1 104 ? -5.551 10.308 11.650 1.00 93.69 104 GLY A O 1
ATOM 824 N N . ILE A 1 105 ? -4.124 10.525 9.944 1.00 92.06 105 ILE A N 1
ATOM 825 C CA . ILE A 1 105 ? -3.380 11.646 10.539 1.00 92.06 105 ILE A CA 1
ATOM 826 C C . ILE A 1 105 ? -4.305 12.841 10.805 1.00 92.06 105 ILE A C 1
ATOM 828 O O . ILE A 1 105 ? -4.165 13.491 11.833 1.00 92.06 105 ILE A O 1
ATOM 832 N N . GLN A 1 106 ? -5.254 13.123 9.906 1.00 90.75 106 GLN A N 1
ATOM 833 C CA . GLN A 1 106 ? -6.225 14.210 10.061 1.00 90.75 106 GLN A CA 1
ATOM 834 C C . GLN A 1 106 ? -7.326 13.892 11.080 1.00 90.75 106 GLN A C 1
ATOM 836 O O . GLN A 1 106 ? -7.719 14.762 11.851 1.00 90.75 106 GLN A O 1
ATOM 841 N N . ALA A 1 107 ? -7.827 12.658 11.096 1.00 87.12 107 ALA A N 1
ATOM 842 C CA . ALA A 1 107 ? -8.903 12.234 11.985 1.00 87.12 107 ALA A CA 1
ATOM 843 C C . ALA A 1 107 ? -8.439 12.099 13.443 1.00 87.12 107 ALA A C 1
ATOM 845 O O . ALA A 1 107 ? -9.229 12.313 14.359 1.00 87.12 107 ALA A O 1
ATOM 846 N N . VAL A 1 108 ? -7.159 11.778 13.656 1.00 80.00 108 VAL A N 1
ATOM 847 C CA . VAL A 1 108 ? -6.555 11.587 14.985 1.00 80.00 108 VAL A CA 1
ATOM 848 C C . VAL A 1 108 ? -6.013 12.912 15.580 1.00 80.00 108 VAL A C 1
ATOM 850 O O . VAL A 1 108 ? -5.524 12.917 16.706 1.00 80.00 108 VAL A O 1
ATOM 853 N N . ILE A 1 109 ? -6.131 14.056 14.876 1.00 71.19 109 ILE A N 1
ATOM 854 C CA . ILE A 1 109 ? -5.690 15.403 15.329 1.00 71.19 109 ILE A CA 1
ATOM 855 C C . ILE A 1 109 ? -6.093 15.692 16.803 1.00 71.19 109 ILE A C 1
ATOM 857 O O . ILE A 1 109 ? -7.195 15.345 17.233 1.00 71.19 109 ILE A O 1
ATOM 861 N N . PRO A 1 110 ? -5.216 16.350 17.599 1.00 54.91 110 PRO A N 1
ATOM 862 C CA . PRO A 1 110 ? -4.980 16.057 19.013 1.00 54.91 110 PRO A CA 1
ATOM 863 C C . PRO A 1 110 ? -5.910 16.826 19.963 1.00 54.91 110 PRO A C 1
ATOM 865 O O . PRO A 1 110 ? -5.455 17.533 20.859 1.00 54.91 110 PRO A O 1
ATOM 868 N N . LEU A 1 111 ? -7.227 16.701 19.798 1.00 49.53 111 LEU A N 1
ATOM 869 C CA . LEU A 1 111 ? -8.168 17.175 20.826 1.00 49.53 111 LEU A CA 1
ATOM 870 C C . LEU A 1 111 ? -8.173 16.279 22.079 1.00 49.53 111 LEU A C 1
ATOM 872 O O . LEU A 1 111 ? -8.782 16.635 23.084 1.00 49.53 111 LEU A O 1
ATOM 876 N N . GLN A 1 112 ? -7.467 15.146 22.041 1.00 51.78 112 GLN A N 1
ATOM 877 C CA . GLN A 1 112 ? -7.257 14.248 23.173 1.00 51.78 112 GLN A CA 1
ATOM 878 C C . GLN A 1 112 ? -5.750 14.079 23.387 1.00 51.78 112 GLN A C 1
ATOM 880 O O . GLN A 1 112 ? -5.056 13.426 22.609 1.00 51.78 112 GLN A O 1
ATOM 885 N N . SER A 1 113 ? -5.242 14.720 24.436 1.00 46.44 113 SER A N 1
ATOM 886 C CA . SER A 1 113 ? -3.827 14.841 24.809 1.00 46.44 113 SER A CA 1
ATOM 887 C C . SER A 1 113 ? -3.108 13.528 25.167 1.00 46.44 113 SER A C 1
ATOM 889 O O . SER A 1 113 ? -1.935 13.583 25.520 1.00 46.44 113 SER A O 1
ATOM 891 N N . ASP A 1 114 ? -3.746 12.366 24.997 1.00 55.41 114 ASP A N 1
ATOM 892 C CA . ASP A 1 114 ? -3.153 11.043 25.250 1.00 55.41 114 ASP A CA 1
ATOM 893 C C . ASP A 1 114 ? -2.734 10.295 23.964 1.00 55.41 114 ASP A C 1
ATOM 895 O O . ASP A 1 114 ? -1.857 9.432 24.009 1.00 55.41 114 ASP A O 1
ATOM 899 N N . ASN A 1 115 ? -3.263 10.668 22.787 1.00 51.94 115 ASN A N 1
ATOM 900 C CA . ASN A 1 115 ? -3.010 9.949 21.523 1.00 51.94 115 ASN A CA 1
ATOM 901 C C . ASN A 1 115 ? -1.653 10.262 20.872 1.00 51.94 115 ASN A C 1
ATOM 903 O O . ASN A 1 115 ? -1.186 9.501 20.026 1.00 51.94 115 ASN A O 1
ATOM 907 N N . ASN A 1 116 ? -0.980 11.349 21.266 1.00 54.66 116 ASN A N 1
ATOM 908 C CA . ASN A 1 116 ? 0.367 11.655 20.763 1.00 54.66 116 ASN A CA 1
ATOM 909 C C . ASN A 1 116 ? 1.419 10.623 21.202 1.00 54.66 116 ASN A C 1
ATOM 911 O O . ASN A 1 116 ? 2.489 10.600 20.605 1.00 54.66 116 ASN A O 1
ATOM 915 N N . ASN A 1 117 ? 1.119 9.789 22.205 1.00 62.62 117 ASN A N 1
ATOM 916 C CA . ASN A 1 117 ? 1.961 8.672 22.639 1.00 62.62 117 ASN A CA 1
ATOM 917 C C . ASN A 1 117 ? 1.471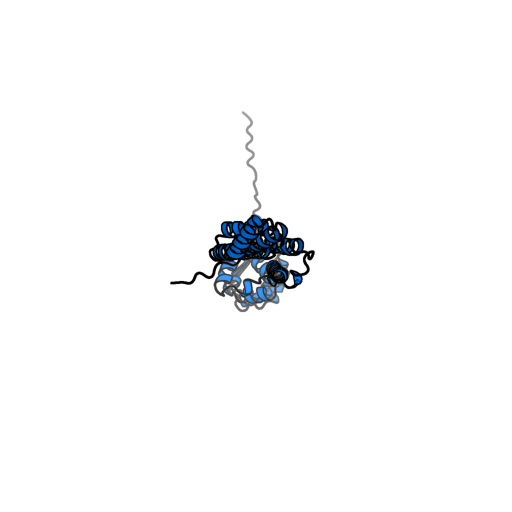 7.312 22.110 1.00 62.62 117 ASN A C 1
ATOM 919 O O . ASN A 1 117 ? 2.073 6.289 22.440 1.00 62.62 117 ASN A O 1
ATOM 923 N N . ASP A 1 118 ? 0.393 7.270 21.315 1.00 76.50 118 ASP A N 1
ATOM 924 C CA . ASP A 1 118 ? -0.090 6.020 20.732 1.00 76.50 118 ASP A CA 1
ATOM 925 C C . ASP A 1 118 ? 0.900 5.552 19.641 1.00 76.50 118 ASP A C 1
ATOM 927 O O . ASP A 1 118 ? 1.096 6.252 18.636 1.00 76.50 118 ASP A O 1
ATOM 931 N N . PRO A 1 119 ? 1.543 4.377 19.795 1.00 85.19 119 PRO A N 1
ATOM 932 C CA . PRO A 1 119 ? 2.449 3.846 18.782 1.00 85.19 119 PRO A CA 1
ATOM 933 C C . PRO A 1 119 ? 1.770 3.678 17.416 1.00 85.19 119 PRO A C 1
ATOM 935 O O . PRO A 1 119 ? 2.429 3.861 16.389 1.00 85.19 119 PRO A O 1
ATOM 938 N N . ASP A 1 120 ? 0.466 3.390 17.381 1.00 87.81 120 ASP A N 1
ATOM 939 C CA . ASP A 1 120 ? -0.290 3.248 16.138 1.00 87.81 120 ASP A CA 1
ATOM 940 C C . ASP A 1 120 ? -0.447 4.610 15.428 1.00 87.81 120 ASP A C 1
ATOM 942 O O . ASP A 1 120 ? -0.413 4.686 14.197 1.00 87.81 120 ASP A O 1
ATOM 946 N N . TYR A 1 121 ? -0.517 5.723 16.166 1.00 89.62 121 TYR A N 1
ATOM 947 C CA . TYR A 1 121 ? -0.542 7.055 15.554 1.00 89.62 121 TYR A CA 1
ATOM 948 C C . TYR A 1 121 ? 0.797 7.392 14.884 1.00 89.62 121 TYR A C 1
ATOM 950 O O . TYR A 1 121 ? 0.830 7.813 13.724 1.00 89.62 121 TYR A O 1
ATOM 958 N N . HIS A 1 122 ? 1.923 7.134 15.556 1.00 89.81 122 HIS A N 1
ATOM 959 C CA . HIS A 1 122 ? 3.247 7.330 14.954 1.00 89.81 122 HIS A CA 1
ATOM 960 C C . HIS A 1 122 ? 3.472 6.440 13.729 1.00 89.81 122 HIS A C 1
ATOM 962 O O . HIS A 1 122 ? 4.083 6.875 12.745 1.00 89.81 122 HIS A O 1
ATOM 968 N N . GLN A 1 123 ? 2.941 5.215 13.746 1.00 93.88 123 GLN A N 1
ATOM 969 C CA . GLN A 1 123 ? 3.028 4.321 12.598 1.00 93.88 123 GLN A CA 1
ATOM 970 C C . GLN A 1 123 ? 2.356 4.887 11.343 1.00 93.88 123 GLN A C 1
ATOM 972 O O . GLN A 1 123 ? 2.830 4.582 10.249 1.00 93.88 123 GLN A O 1
ATOM 977 N N . LEU A 1 124 ? 1.322 5.734 11.448 1.00 94.88 124 LEU A N 1
ATOM 978 C CA . LEU A 1 124 ? 0.694 6.343 10.267 1.00 94.88 124 LEU A CA 1
ATOM 979 C C . LEU A 1 124 ? 1.711 7.148 9.447 1.00 94.88 124 LEU A C 1
ATOM 981 O O . LEU A 1 124 ? 1.760 7.025 8.224 1.00 94.88 124 LEU A O 1
ATOM 985 N N . PHE A 1 125 ? 2.575 7.922 10.110 1.00 94.88 125 PHE A N 1
ATOM 986 C CA . PHE A 1 125 ? 3.618 8.705 9.443 1.00 94.88 125 PHE A CA 1
ATOM 987 C C . PHE A 1 125 ? 4.685 7.811 8.811 1.00 94.88 125 PHE A C 1
ATOM 989 O O . PHE A 1 125 ? 5.078 8.044 7.666 1.00 94.88 125 PHE A O 1
ATOM 996 N N . VAL A 1 126 ? 5.116 6.774 9.536 1.00 96.50 126 VAL A N 1
ATOM 997 C CA . VAL A 1 126 ? 6.120 5.811 9.061 1.00 96.50 126 VAL A CA 1
ATOM 998 C C . VAL A 1 126 ? 5.615 5.073 7.821 1.00 96.50 126 VAL A C 1
ATOM 1000 O O . VAL A 1 126 ? 6.301 5.026 6.802 1.00 96.50 126 VAL A O 1
ATOM 1003 N N . GLN A 1 127 ? 4.395 4.537 7.872 1.00 97.56 127 GLN A N 1
ATOM 1004 C CA . GLN A 1 127 ? 3.813 3.770 6.769 1.00 97.56 127 GLN A CA 1
ATOM 1005 C C . GLN A 1 127 ? 3.454 4.649 5.567 1.00 97.56 127 GLN A C 1
ATOM 1007 O O . GLN A 1 127 ? 3.609 4.224 4.416 1.00 97.56 127 GLN A O 1
ATOM 1012 N N . ARG A 1 128 ? 3.047 5.902 5.810 1.00 97.56 128 ARG A N 1
ATOM 1013 C CA . ARG A 1 128 ? 2.884 6.901 4.750 1.00 97.56 128 ARG A CA 1
ATOM 1014 C C . ARG A 1 128 ? 4.199 7.160 4.029 1.00 97.56 128 ARG A C 1
ATOM 1016 O O . ARG A 1 128 ? 4.212 7.132 2.801 1.00 97.56 128 ARG A O 1
ATOM 1023 N N . GLN A 1 129 ? 5.288 7.378 4.768 1.00 96.56 129 GLN A N 1
ATOM 1024 C CA . GLN A 1 129 ? 6.601 7.595 4.163 1.00 96.56 129 GLN A CA 1
ATOM 1025 C C . GLN A 1 129 ? 7.050 6.369 3.361 1.00 96.56 129 GLN A C 1
ATOM 1027 O O . GLN A 1 129 ? 7.404 6.506 2.195 1.00 96.56 129 GLN A O 1
ATOM 1032 N N . ALA A 1 130 ? 6.913 5.166 3.922 1.00 96.31 130 ALA A N 1
ATOM 1033 C CA . ALA A 1 130 ? 7.237 3.929 3.214 1.00 96.31 130 ALA A CA 1
ATOM 1034 C C . ALA A 1 130 ? 6.433 3.765 1.907 1.00 96.31 130 ALA A C 1
ATOM 1036 O O . ALA A 1 130 ? 6.959 3.290 0.900 1.00 96.31 130 ALA A O 1
ATOM 1037 N N . SER A 1 131 ? 5.163 4.180 1.894 1.00 96.81 131 SER A N 1
ATOM 1038 C CA . SER A 1 131 ? 4.322 4.130 0.690 1.00 96.81 131 SER A CA 1
ATOM 1039 C C . SER A 1 131 ? 4.705 5.194 -0.343 1.00 96.81 131 SER A C 1
ATOM 1041 O O . SER A 1 131 ? 4.688 4.899 -1.537 1.00 96.81 131 SER A O 1
ATOM 1043 N N . LEU A 1 132 ? 5.108 6.393 0.094 1.00 96.00 132 LEU A N 1
ATOM 1044 C CA . LEU A 1 132 ? 5.671 7.431 -0.781 1.00 96.00 132 LEU A CA 1
ATOM 1045 C C . LEU A 1 132 ? 6.969 6.957 -1.440 1.00 96.00 132 LEU A C 1
ATOM 1047 O O . LEU A 1 132 ? 7.157 7.145 -2.644 1.00 96.00 132 LEU A O 1
ATOM 1051 N N . ASP A 1 133 ? 7.838 6.304 -0.671 1.00 94.12 133 ASP A N 1
ATOM 1052 C CA . ASP A 1 133 ? 9.100 5.765 -1.170 1.00 94.12 133 ASP A CA 1
ATOM 1053 C C . ASP A 1 133 ? 8.849 4.667 -2.213 1.00 94.12 133 ASP A C 1
ATOM 1055 O O . ASP A 1 133 ? 9.477 4.665 -3.270 1.00 94.12 133 ASP A O 1
ATOM 1059 N N . GLN A 1 134 ? 7.884 3.773 -1.967 1.00 91.81 134 GLN A N 1
ATOM 1060 C CA . GLN A 1 134 ? 7.474 2.742 -2.931 1.00 91.81 134 GLN A CA 1
ATOM 1061 C C . GLN A 1 134 ? 6.865 3.343 -4.205 1.00 91.81 134 GLN A C 1
ATOM 1063 O O . GLN A 1 134 ? 7.205 2.913 -5.304 1.00 91.81 134 GLN A O 1
ATOM 1068 N N . GLN A 1 135 ? 6.012 4.364 -4.088 1.00 91.00 135 GLN A N 1
ATOM 1069 C CA . GLN A 1 135 ? 5.411 5.040 -5.243 1.00 91.00 135 GLN A CA 1
ATOM 1070 C C . GLN A 1 135 ? 6.456 5.748 -6.116 1.00 91.00 135 GLN A C 1
ATOM 1072 O O . GLN A 1 135 ? 6.364 5.736 -7.346 1.00 91.00 135 GLN A O 1
ATOM 1077 N N . ASN A 1 136 ? 7.462 6.357 -5.488 1.00 88.50 136 ASN A N 1
ATOM 1078 C CA . ASN A 1 136 ? 8.543 7.051 -6.185 1.00 88.50 136 ASN A CA 1
ATOM 1079 C C . ASN A 1 136 ? 9.692 6.123 -6.589 1.00 88.50 136 ASN A C 1
ATOM 1081 O O . ASN A 1 136 ? 10.625 6.556 -7.274 1.00 88.50 136 ASN A O 1
ATOM 1085 N N . ARG A 1 137 ? 9.628 4.841 -6.217 1.00 85.88 137 ARG A N 1
ATOM 1086 C CA . ARG A 1 137 ? 10.661 3.863 -6.529 1.00 85.88 137 ARG A CA 1
ATOM 1087 C C . ARG A 1 137 ? 10.763 3.672 -8.038 1.00 85.88 137 ARG A C 1
ATOM 1089 O O . ARG A 1 137 ? 9.897 3.090 -8.688 1.00 85.88 137 ARG A O 1
ATOM 1096 N N . ARG A 1 138 ? 11.875 4.127 -8.606 1.00 79.25 138 ARG A N 1
ATOM 1097 C CA . ARG A 1 138 ? 12.284 3.774 -9.966 1.00 79.25 138 ARG A CA 1
ATOM 1098 C C . ARG A 1 138 ? 13.029 2.446 -9.897 1.00 79.25 138 ARG A C 1
ATOM 1100 O O . ARG A 1 138 ? 14.052 2.344 -9.226 1.00 79.25 138 ARG A O 1
ATOM 1107 N N . VAL A 1 139 ? 12.497 1.416 -10.548 1.00 77.12 139 VAL A N 1
ATOM 1108 C CA . VAL A 1 139 ? 13.128 0.092 -10.597 1.00 77.12 139 VAL A CA 1
ATOM 1109 C C . VAL A 1 139 ? 13.872 -0.047 -11.920 1.00 77.12 139 VAL A C 1
ATOM 1111 O O . VAL A 1 139 ? 13.248 -0.109 -12.977 1.00 77.12 139 VAL A O 1
ATOM 1114 N N . ASP A 1 140 ? 15.203 -0.124 -11.863 1.00 81.94 140 ASP A N 1
ATOM 1115 C CA . ASP A 1 140 ? 16.008 -0.522 -13.021 1.00 81.94 140 ASP A CA 1
ATOM 1116 C C . ASP A 1 140 ? 15.963 -2.047 -13.173 1.00 81.94 140 ASP A C 1
ATOM 1118 O O . ASP A 1 140 ? 16.814 -2.784 -12.668 1.00 81.94 140 ASP A O 1
ATOM 1122 N N . PHE A 1 141 ? 14.916 -2.532 -13.835 1.00 83.56 141 PHE A N 1
ATOM 1123 C CA . PHE A 1 141 ? 14.686 -3.963 -14.001 1.00 83.56 141 PHE A CA 1
ATOM 1124 C C . PHE A 1 141 ? 15.717 -4.628 -14.921 1.00 83.56 141 PHE A C 1
ATOM 1126 O O . PHE A 1 141 ? 15.950 -5.824 -14.784 1.00 83.56 141 PHE A O 1
ATOM 1133 N N . ILE A 1 142 ? 16.377 -3.889 -15.822 1.00 85.19 142 ILE A N 1
ATOM 1134 C CA . ILE A 1 142 ? 17.357 -4.476 -16.751 1.00 85.19 142 ILE A CA 1
ATOM 1135 C C . ILE A 1 142 ? 18.554 -5.054 -16.007 1.00 85.19 142 ILE A C 1
ATOM 1137 O O . ILE A 1 142 ? 19.065 -6.101 -16.400 1.00 85.19 142 ILE A O 1
ATOM 1141 N N . THR A 1 143 ? 18.957 -4.425 -14.902 1.00 82.62 143 THR A N 1
ATOM 1142 C CA . THR A 1 143 ? 20.020 -4.954 -14.032 1.00 82.62 143 THR A CA 1
ATOM 1143 C C . THR A 1 143 ? 19.622 -6.235 -13.297 1.00 82.62 143 THR A C 1
ATOM 1145 O O . THR A 1 143 ? 20.491 -6.992 -12.879 1.00 82.62 143 THR A O 1
ATOM 1148 N N . GLN A 1 144 ? 18.320 -6.495 -13.158 1.00 85.25 144 GLN A N 1
ATOM 1149 C CA . GLN A 1 144 ? 17.774 -7.644 -12.432 1.00 85.25 144 GLN A CA 1
ATOM 1150 C C . GLN A 1 144 ? 17.393 -8.805 -13.359 1.00 85.25 144 GLN A C 1
ATOM 1152 O O . GLN A 1 144 ? 17.154 -9.916 -12.887 1.00 85.25 144 GLN A O 1
ATOM 1157 N N . LEU A 1 145 ? 17.315 -8.574 -14.674 1.00 85.62 145 LEU A N 1
ATOM 1158 C CA . LEU A 1 145 ? 16.950 -9.618 -15.624 1.00 85.62 145 LEU A CA 1
ATOM 1159 C C . LEU A 1 145 ? 18.081 -10.648 -15.783 1.00 85.62 145 LEU A C 1
ATOM 1161 O O . LEU A 1 145 ? 19.227 -10.264 -16.038 1.00 85.62 145 LEU A O 1
ATOM 1165 N N . PRO A 1 146 ? 17.764 -11.957 -15.748 1.00 83.31 146 PRO A N 1
ATOM 1166 C CA . PRO A 1 146 ? 18.733 -13.003 -16.046 1.00 83.31 146 PRO A CA 1
ATOM 1167 C C . PRO A 1 146 ? 19.365 -12.844 -17.431 1.00 83.31 146 PRO A C 1
ATOM 1169 O O . PRO A 1 146 ? 18.754 -12.308 -18.369 1.00 83.31 146 PRO A O 1
ATOM 1172 N N . PHE A 1 147 ? 20.580 -13.377 -17.584 1.00 74.94 147 PHE A N 1
ATOM 1173 C CA . PHE A 1 147 ? 21.345 -13.234 -18.819 1.00 74.94 147 PHE A CA 1
ATOM 1174 C C . PHE A 1 147 ? 20.668 -13.840 -20.052 1.00 74.94 147 PHE A C 1
ATOM 1176 O O . PHE A 1 147 ? 20.916 -13.343 -21.146 1.00 74.94 147 PHE A O 1
ATOM 1183 N N . ASP A 1 148 ? 19.765 -14.805 -19.870 1.00 79.94 148 ASP A N 1
ATOM 1184 C CA . ASP A 1 148 ? 19.038 -15.492 -20.947 1.00 79.94 148 ASP A CA 1
ATOM 1185 C C . ASP A 1 148 ? 17.731 -14.797 -21.353 1.00 79.94 148 ASP A C 1
ATOM 1187 O O . ASP A 1 148 ? 17.274 -14.911 -22.493 1.00 79.94 148 ASP A O 1
ATOM 1191 N N . ILE A 1 149 ? 17.124 -14.042 -20.434 1.00 84.69 149 ILE A N 1
ATOM 1192 C CA . ILE A 1 149 ? 15.836 -13.382 -20.673 1.00 84.69 149 ILE A CA 1
ATOM 1193 C C . ILE A 1 149 ? 16.029 -12.119 -21.504 1.00 84.69 149 ILE A C 1
ATOM 1195 O O . ILE A 1 149 ? 15.274 -11.877 -22.446 1.00 84.69 149 ILE A O 1
ATOM 1199 N N . LEU A 1 150 ? 17.061 -11.330 -21.202 1.00 84.44 150 LEU A N 1
ATOM 1200 C CA . LEU A 1 150 ? 17.281 -10.078 -21.915 1.00 84.44 150 LEU A CA 1
ATOM 1201 C C . LEU A 1 150 ? 17.569 -10.277 -23.417 1.00 84.44 150 LEU A C 1
ATOM 1203 O O . LEU A 1 150 ? 16.889 -9.628 -24.204 1.00 84.44 150 LEU A O 1
ATOM 1207 N N . PRO A 1 151 ? 18.470 -11.175 -23.874 1.00 80.69 151 PRO A N 1
ATOM 1208 C CA . PRO A 1 151 ? 18.653 -11.442 -25.300 1.00 80.69 151 PRO A CA 1
ATOM 1209 C C . PRO A 1 151 ? 17.356 -11.867 -25.988 1.00 80.69 151 PRO A C 1
ATOM 1211 O O . PRO A 1 151 ? 17.113 -11.471 -27.124 1.00 80.69 151 PRO A O 1
ATOM 1214 N N . LYS A 1 152 ? 16.503 -12.631 -25.291 1.00 83.12 152 LYS A N 1
ATOM 1215 C CA . LYS A 1 152 ? 15.202 -13.055 -25.810 1.00 83.12 152 LYS A CA 1
ATOM 1216 C C . LYS A 1 152 ? 14.253 -11.869 -25.979 1.00 83.12 152 LYS A C 1
ATOM 1218 O O . LYS A 1 152 ? 13.655 -11.749 -27.040 1.00 83.12 152 LYS A O 1
ATOM 1223 N N . ILE A 1 153 ? 14.160 -10.965 -25.001 1.00 84.12 153 ILE A N 1
ATOM 1224 C CA . ILE A 1 153 ? 13.360 -9.732 -25.125 1.00 84.12 153 ILE A CA 1
ATOM 1225 C C . ILE A 1 153 ? 13.886 -8.884 -26.285 1.00 84.12 153 ILE A C 1
ATOM 1227 O O . ILE A 1 153 ? 13.124 -8.498 -27.167 1.00 84.12 153 ILE A O 1
ATOM 1231 N N . MET A 1 154 ? 15.198 -8.660 -26.325 1.00 82.50 154 MET A N 1
ATOM 1232 C CA . MET A 1 154 ? 15.826 -7.832 -27.350 1.00 82.50 154 MET A CA 1
ATOM 1233 C C . MET A 1 154 ? 15.714 -8.427 -28.761 1.00 82.50 154 MET A C 1
ATOM 1235 O O . MET A 1 154 ? 15.666 -7.669 -29.720 1.00 82.50 154 MET A O 1
ATOM 1239 N N . SER A 1 155 ? 15.620 -9.754 -28.920 1.00 80.38 155 SER A N 1
ATOM 1240 C CA . SER A 1 155 ? 15.383 -10.374 -30.236 1.00 80.38 155 SER A CA 1
ATOM 1241 C C . SER A 1 155 ? 14.014 -10.050 -30.846 1.00 80.38 155 SER A C 1
ATOM 1243 O O . SER A 1 155 ? 13.846 -10.205 -32.053 1.00 80.38 155 SER A O 1
ATOM 1245 N N . TYR A 1 156 ? 13.053 -9.581 -30.042 1.00 81.38 156 TYR A N 1
ATOM 1246 C CA . TYR A 1 156 ? 11.762 -9.094 -30.537 1.00 81.38 156 TYR A CA 1
ATOM 1247 C C . TYR A 1 156 ? 11.783 -7.603 -30.900 1.00 81.38 156 TYR A C 1
ATOM 1249 O O . TYR A 1 156 ? 10.807 -7.105 -31.459 1.00 81.38 156 TYR A O 1
ATOM 1257 N N . LEU A 1 157 ? 12.863 -6.882 -30.581 1.00 78.44 157 LEU A N 1
ATOM 1258 C CA . LEU A 1 157 ? 12.986 -5.453 -30.847 1.00 78.44 157 LEU A CA 1
ATOM 1259 C C . LEU A 1 157 ? 13.676 -5.197 -32.188 1.00 78.44 157 LEU A C 1
ATOM 1261 O O . LEU A 1 157 ? 14.599 -5.905 -32.594 1.00 78.44 157 LEU A O 1
ATOM 1265 N N . LEU A 1 158 ? 13.240 -4.138 -32.871 1.00 71.12 158 LEU A N 1
ATOM 1266 C CA . LEU A 1 158 ? 13.911 -3.659 -34.075 1.00 71.12 158 LEU A CA 1
ATOM 1267 C C . LEU A 1 158 ? 15.256 -3.003 -33.706 1.00 71.12 158 LEU A C 1
ATOM 1269 O O . LEU A 1 158 ? 15.381 -2.437 -32.618 1.00 71.12 158 LEU A O 1
ATOM 1273 N N . PRO A 1 159 ? 16.256 -3.000 -34.607 1.00 68.38 159 PRO A N 1
ATOM 1274 C CA . PRO A 1 159 ? 17.583 -2.448 -34.319 1.00 68.38 159 PRO A CA 1
ATOM 1275 C C . PRO A 1 159 ? 17.579 -1.002 -33.802 1.00 68.38 159 PRO A C 1
ATOM 1277 O O . PRO A 1 159 ? 18.354 -0.670 -32.907 1.00 68.38 159 PRO A O 1
ATOM 1280 N N . TYR A 1 160 ? 16.678 -0.151 -34.302 1.00 67.44 160 TYR A N 1
ATOM 1281 C CA . TYR A 1 160 ? 16.549 1.224 -33.810 1.00 67.44 160 TYR A CA 1
ATOM 1282 C C . TYR A 1 160 ? 15.988 1.287 -32.379 1.00 67.44 160 TYR A C 1
ATOM 1284 O O . TYR A 1 160 ? 16.409 2.128 -31.591 1.00 67.44 160 TYR A O 1
ATOM 1292 N N . MET A 1 161 ? 15.084 0.376 -32.000 1.00 72.31 161 MET A N 1
ATOM 1293 C CA . MET A 1 161 ? 14.572 0.293 -30.628 1.00 72.31 161 MET A CA 1
ATOM 1294 C C . MET A 1 161 ? 15.686 -0.138 -29.671 1.00 72.31 161 MET A C 1
ATOM 1296 O O . MET A 1 161 ? 15.819 0.429 -28.590 1.00 72.31 161 MET A O 1
ATOM 1300 N N . CYS A 1 162 ? 16.541 -1.077 -30.093 1.00 73.62 162 CYS A N 1
ATOM 1301 C CA . CYS A 1 162 ? 17.727 -1.471 -29.331 1.00 73.62 162 CYS A CA 1
ATOM 1302 C C . CYS A 1 162 ? 18.692 -0.296 -29.114 1.00 73.62 162 CYS A C 1
ATOM 1304 O O . CYS A 1 162 ? 19.268 -0.181 -28.034 1.00 73.62 162 CYS A O 1
ATOM 1306 N N . ALA A 1 163 ? 18.843 0.584 -30.111 1.00 70.56 163 ALA A N 1
ATOM 1307 C CA . ALA A 1 163 ? 19.645 1.801 -29.999 1.00 70.56 163 ALA A CA 1
ATOM 1308 C C . ALA A 1 163 ? 19.073 2.760 -28.938 1.00 70.56 163 ALA A C 1
ATOM 1310 O O . ALA A 1 163 ? 19.807 3.205 -28.062 1.00 70.56 163 ALA A O 1
ATOM 1311 N N . VAL A 1 164 ? 17.753 2.981 -28.928 1.00 73.56 164 VAL A N 1
ATOM 1312 C CA . VAL A 1 164 ? 17.087 3.788 -27.887 1.00 73.56 164 VAL A CA 1
ATOM 1313 C C . VAL A 1 164 ? 17.273 3.178 -26.492 1.00 73.56 164 VAL A C 1
ATOM 1315 O O . VAL A 1 164 ? 17.509 3.903 -25.528 1.00 73.56 164 VAL A O 1
ATOM 1318 N N . CYS A 1 165 ? 17.224 1.848 -26.361 1.00 79.88 165 CYS A N 1
ATOM 1319 C CA . CYS A 1 165 ? 17.454 1.175 -25.079 1.00 79.88 165 CYS A CA 1
ATOM 1320 C C . CYS A 1 165 ? 18.869 1.413 -24.522 1.00 79.88 165 CYS A C 1
ATOM 1322 O O . CYS A 1 165 ? 19.046 1.492 -23.308 1.00 79.88 165 CYS A O 1
ATOM 1324 N N . VAL A 1 166 ? 19.876 1.545 -25.388 1.00 78.88 166 VAL A N 1
ATOM 1325 C CA . VAL A 1 166 ? 21.263 1.832 -24.988 1.00 78.88 166 VAL A CA 1
ATOM 1326 C C . VAL A 1 166 ? 21.423 3.256 -24.432 1.00 78.88 166 VAL A C 1
ATOM 1328 O O . VAL A 1 166 ? 22.341 3.506 -23.650 1.00 78.88 166 VAL A O 1
ATOM 1331 N N . ASP A 1 167 ? 20.506 4.167 -24.754 1.00 76.44 167 ASP A N 1
ATOM 1332 C CA . ASP A 1 167 ? 20.553 5.567 -24.318 1.00 76.44 167 ASP A CA 1
ATOM 1333 C C . ASP A 1 167 ? 19.823 5.835 -22.993 1.00 76.44 167 ASP A C 1
ATOM 1335 O O . ASP A 1 167 ? 19.914 6.935 -22.452 1.00 76.44 167 ASP A O 1
ATOM 1339 N N . VAL A 1 168 ? 19.153 4.827 -22.422 1.00 82.06 168 VAL A N 1
ATOM 1340 C CA . VAL A 1 168 ? 18.400 4.961 -21.162 1.00 82.06 168 VAL A CA 1
ATOM 1341 C C . VAL A 1 168 ? 19.321 5.246 -19.971 1.00 82.06 168 VAL A C 1
ATOM 1343 O O . VAL A 1 168 ? 19.065 6.157 -19.186 1.00 82.06 168 VAL A O 1
ATOM 1346 N N . SER A 1 169 ? 20.381 4.453 -19.794 1.00 85.31 169 SER A N 1
ATOM 1347 C CA . SER A 1 169 ? 21.350 4.619 -18.705 1.00 85.31 169 SER A CA 1
ATOM 1348 C C . SER A 1 169 ? 22.645 3.848 -18.980 1.00 85.31 169 SER A C 1
ATOM 1350 O O . SER A 1 169 ? 22.694 2.954 -19.828 1.00 85.31 169 SER A O 1
ATOM 1352 N N . HIS A 1 170 ? 23.707 4.142 -18.220 1.00 82.94 170 HIS A N 1
ATOM 1353 C CA . HIS A 1 170 ? 24.955 3.371 -18.289 1.00 82.94 170 HIS A CA 1
ATOM 1354 C C . HIS A 1 170 ? 24.750 1.878 -17.977 1.00 82.94 170 HIS A C 1
ATOM 1356 O O . HIS A 1 170 ? 25.378 1.032 -18.617 1.00 82.94 170 HIS A O 1
ATOM 1362 N N . SER A 1 171 ? 23.851 1.549 -17.043 1.00 86.75 171 SER A N 1
ATOM 1363 C CA . SER A 1 171 ? 23.513 0.168 -16.681 1.00 86.75 171 SER A CA 1
ATOM 1364 C C . SER A 1 171 ? 22.859 -0.578 -17.842 1.00 86.75 171 SER A C 1
ATOM 1366 O O . SER A 1 171 ? 23.270 -1.691 -18.174 1.00 86.75 171 SER A O 1
ATOM 1368 N N . TRP A 1 172 ? 21.890 0.062 -18.506 1.00 88.19 172 TRP A N 1
ATOM 1369 C CA . TRP A 1 172 ? 21.225 -0.481 -19.690 1.00 88.19 172 TRP A CA 1
ATOM 1370 C C . TRP A 1 172 ? 22.214 -0.720 -20.824 1.00 88.19 172 TRP A C 1
ATOM 1372 O O . TRP A 1 172 ? 22.272 -1.822 -21.369 1.00 88.19 172 TRP A O 1
ATOM 1382 N N . ARG A 1 173 ? 23.048 0.282 -21.126 1.00 85.00 173 ARG A N 1
ATOM 1383 C CA . ARG A 1 173 ? 24.097 0.189 -22.145 1.00 85.00 173 ARG A CA 1
ATOM 1384 C C . ARG A 1 173 ? 25.012 -1.004 -21.903 1.00 85.00 173 ARG A C 1
ATOM 1386 O O . ARG A 1 173 ? 25.116 -1.869 -22.768 1.00 85.00 173 ARG A O 1
ATOM 1393 N N . SER A 1 174 ? 25.621 -1.076 -20.720 1.00 83.69 174 SER A N 1
ATOM 1394 C CA . SER A 1 174 ? 26.550 -2.152 -20.357 1.00 83.69 174 SER A CA 1
ATOM 1395 C C . SER A 1 174 ? 25.894 -3.525 -20.489 1.00 83.69 174 SER A C 1
ATOM 1397 O O . SER A 1 174 ? 26.435 -4.439 -21.116 1.00 83.69 174 SER A O 1
ATOM 1399 N N . ARG A 1 175 ? 24.675 -3.669 -19.961 1.00 85.38 175 ARG A N 1
ATOM 1400 C CA . ARG A 1 175 ? 24.001 -4.960 -19.950 1.00 85.38 175 ARG A CA 1
ATOM 1401 C C . ARG A 1 175 ? 23.542 -5.390 -21.347 1.00 85.38 175 ARG A C 1
ATOM 1403 O O . ARG A 1 175 ? 23.717 -6.557 -21.690 1.00 85.38 175 ARG A O 1
ATOM 1410 N N . ILE A 1 176 ? 23.020 -4.489 -22.176 1.00 82.56 176 ILE A N 1
ATOM 1411 C CA . ILE A 1 176 ? 22.629 -4.808 -23.559 1.00 82.56 176 ILE A CA 1
ATOM 1412 C C . ILE A 1 176 ? 23.862 -5.105 -24.425 1.00 82.56 176 ILE A C 1
ATOM 1414 O O . ILE A 1 176 ? 23.825 -6.014 -25.254 1.00 82.56 176 ILE A O 1
ATOM 1418 N N . GLN A 1 177 ? 24.974 -4.398 -24.224 1.00 77.44 177 GLN A N 1
ATOM 1419 C CA . GLN A 1 177 ? 26.227 -4.678 -24.933 1.00 77.44 177 GLN A CA 1
ATOM 1420 C C . GLN A 1 177 ? 26.765 -6.082 -24.632 1.00 77.44 177 GLN A C 1
ATOM 1422 O O . GLN A 1 177 ? 27.348 -6.710 -25.507 1.00 77.44 177 GLN A O 1
ATOM 1427 N N . GLN A 1 178 ? 26.528 -6.626 -23.437 1.00 76.62 178 GLN A N 1
ATOM 1428 C CA . GLN A 1 178 ? 26.903 -8.009 -23.111 1.00 76.62 178 GLN A CA 1
ATOM 1429 C C . GLN A 1 178 ? 26.041 -9.060 -23.841 1.00 76.62 178 GLN A C 1
ATOM 1431 O O . GLN A 1 178 ? 26.406 -10.234 -23.909 1.00 76.62 178 GLN A O 1
ATOM 1436 N N . CYS A 1 179 ? 24.897 -8.677 -24.418 1.00 75.25 179 CYS A N 1
ATOM 1437 C CA . CYS A 1 179 ? 24.062 -9.574 -25.214 1.00 75.25 179 CYS A CA 1
ATOM 1438 C C . CYS A 1 179 ? 24.602 -9.730 -26.649 1.00 75.25 179 CYS A C 1
ATOM 1440 O O . CYS A 1 179 ? 24.028 -9.207 -27.604 1.00 75.25 179 CYS A O 1
ATOM 1442 N N . SER A 1 180 ? 25.649 -10.541 -26.812 1.00 64.81 180 SER A N 1
ATOM 1443 C CA . SER A 1 180 ? 26.250 -10.872 -28.117 1.00 64.81 180 SER A CA 1
ATOM 1444 C C . SER A 1 180 ? 25.266 -11.267 -29.241 1.00 64.81 180 SER A C 1
ATOM 1446 O O . SER A 1 180 ? 25.499 -10.864 -30.380 1.00 64.81 180 SER A O 1
ATOM 1448 N N . PRO A 1 181 ? 24.173 -12.029 -29.009 1.00 67.19 181 PRO A N 1
ATOM 1449 C CA . PRO A 1 181 ? 23.348 -12.539 -30.110 1.00 67.19 181 PRO A CA 1
ATOM 1450 C C . PRO A 1 181 ? 22.622 -11.455 -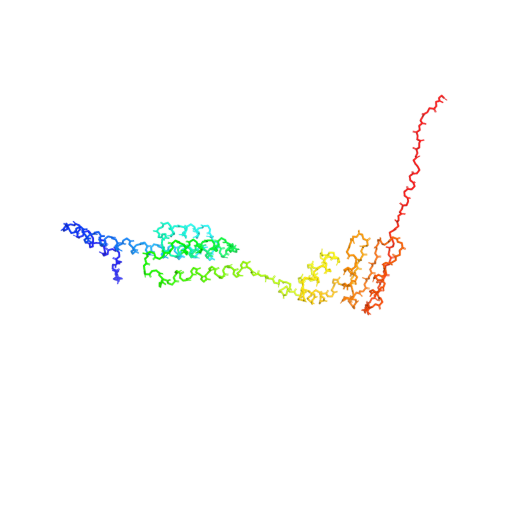30.911 1.00 67.19 181 PRO A C 1
ATOM 1452 O O . PRO A 1 181 ? 22.415 -11.632 -32.107 1.00 67.19 181 PRO A O 1
ATOM 1455 N N . ILE A 1 182 ? 22.248 -10.348 -30.263 1.00 67.81 182 ILE A N 1
ATOM 1456 C CA . ILE A 1 182 ? 21.433 -9.281 -30.864 1.00 67.81 182 ILE A CA 1
ATOM 1457 C C . ILE A 1 182 ? 22.239 -8.536 -31.929 1.00 67.81 182 ILE A C 1
ATOM 1459 O O . ILE A 1 182 ? 21.720 -8.175 -32.980 1.00 67.81 182 ILE A O 1
ATOM 1463 N N . TRP A 1 183 ? 23.528 -8.333 -31.662 1.00 72.06 183 TRP A N 1
ATOM 1464 C CA . TRP A 1 183 ? 24.402 -7.502 -32.484 1.00 72.06 183 TRP A CA 1
ATOM 1465 C C . TRP A 1 183 ? 25.022 -8.255 -33.660 1.00 72.06 183 TRP A C 1
ATOM 1467 O O . TRP A 1 183 ? 25.527 -7.629 -34.586 1.00 72.06 183 TRP A O 1
ATOM 1477 N N . ARG A 1 184 ? 24.939 -9.595 -33.674 1.00 76.25 184 ARG A N 1
ATOM 1478 C CA . ARG A 1 184 ? 25.530 -10.426 -34.736 1.00 76.25 184 ARG A CA 1
ATOM 1479 C C . ARG A 1 184 ? 25.014 -10.071 -36.122 1.00 76.25 184 ARG A C 1
ATOM 1481 O O . ARG A 1 184 ? 25.801 -10.107 -37.062 1.00 76.25 184 ARG A O 1
ATOM 1488 N N . LYS A 1 185 ? 23.722 -9.770 -36.250 1.00 79.12 185 LYS A N 1
ATOM 1489 C CA . LYS A 1 185 ? 23.088 -9.437 -37.525 1.00 79.12 185 LYS A CA 1
ATOM 1490 C C . LYS A 1 185 ? 22.315 -8.140 -37.393 1.00 79.12 185 LYS A C 1
ATOM 1492 O O . LYS A 1 185 ? 21.255 -8.112 -36.776 1.00 79.12 185 LYS A O 1
ATOM 1497 N N . LEU A 1 186 ? 22.827 -7.088 -38.017 1.00 78.12 186 LEU A N 1
ATOM 1498 C CA . LEU A 1 186 ? 22.254 -5.755 -37.936 1.00 78.12 186 LEU A CA 1
ATOM 1499 C C . LEU A 1 186 ? 21.794 -5.303 -39.321 1.00 78.12 186 LEU A C 1
ATOM 1501 O O . LEU A 1 186 ? 22.557 -5.299 -40.288 1.00 78.12 186 LEU A O 1
ATOM 1505 N N . ILE A 1 187 ? 20.512 -4.959 -39.421 1.00 78.75 187 ILE A N 1
ATOM 1506 C CA . ILE A 1 187 ? 19.898 -4.448 -40.646 1.00 78.75 187 ILE A CA 1
ATOM 1507 C C . ILE A 1 187 ? 19.462 -3.013 -40.367 1.00 78.75 187 ILE A C 1
ATOM 1509 O O . ILE A 1 187 ? 18.580 -2.786 -39.545 1.00 78.75 187 ILE A O 1
ATOM 1513 N N . ILE A 1 188 ? 20.091 -2.063 -41.048 1.00 78.69 188 ILE A N 1
ATOM 1514 C CA . ILE A 1 188 ? 19.739 -0.647 -41.026 1.00 78.69 188 ILE A CA 1
ATOM 1515 C C . ILE A 1 188 ? 18.896 -0.386 -42.269 1.00 78.69 188 ILE A C 1
ATOM 1517 O O . ILE A 1 188 ? 19.397 -0.526 -43.387 1.00 78.69 188 ILE A O 1
ATOM 1521 N N . ASP A 1 189 ? 17.621 -0.058 -42.084 1.00 74.06 189 ASP A N 1
ATOM 1522 C CA . ASP A 1 189 ? 16.751 0.377 -43.176 1.00 74.06 189 ASP A CA 1
ATOM 1523 C C . ASP A 1 189 ? 16.629 1.899 -43.140 1.00 74.06 189 ASP A C 1
ATOM 1525 O O . ASP A 1 189 ? 16.189 2.473 -42.148 1.00 74.06 189 ASP A O 1
ATOM 1529 N N . HIS A 1 190 ? 17.061 2.542 -44.218 1.00 69.62 190 HIS A N 1
ATOM 1530 C CA . HIS A 1 190 ? 17.096 3.990 -44.379 1.00 69.62 190 HIS A CA 1
ATOM 1531 C C . HIS A 1 190 ? 15.706 4.495 -44.798 1.00 69.62 190 HIS A C 1
ATOM 1533 O O . HIS A 1 190 ? 15.507 4.970 -45.922 1.00 69.62 190 HIS A O 1
ATOM 1539 N N . SER A 1 191 ? 14.713 4.281 -43.928 1.00 61.88 191 SER A N 1
ATOM 1540 C CA . SER A 1 191 ? 13.314 4.664 -44.148 1.00 61.88 191 SER A CA 1
ATOM 1541 C C . SER A 1 191 ? 12.771 5.690 -43.153 1.00 61.88 191 SER A C 1
ATOM 1543 O O . SER A 1 191 ? 11.775 6.320 -43.493 1.00 61.88 191 SER A O 1
ATOM 1545 N N . ASP A 1 192 ? 13.414 5.901 -41.995 1.00 53.19 192 ASP A N 1
ATOM 1546 C CA . ASP A 1 192 ? 12.919 6.774 -40.918 1.00 53.19 192 ASP A CA 1
ATOM 1547 C C . ASP A 1 192 ? 14.022 7.639 -40.271 1.00 53.19 192 ASP A C 1
ATOM 1549 O O . ASP A 1 192 ? 15.198 7.291 -40.246 1.00 53.19 192 ASP A O 1
ATOM 1553 N N . SER A 1 193 ? 13.611 8.791 -39.737 1.00 55.34 193 SER A N 1
ATOM 1554 C CA . SER A 1 193 ? 14.384 10.000 -39.397 1.00 55.34 193 SER A CA 1
ATOM 1555 C C . SER A 1 193 ? 15.447 9.921 -38.279 1.00 55.34 193 SER A C 1
ATOM 1557 O O . SER A 1 193 ? 15.821 10.962 -37.744 1.00 55.34 193 SER A O 1
ATOM 1559 N N . ASP A 1 194 ? 15.943 8.741 -37.898 1.00 61.50 194 ASP A N 1
ATOM 1560 C CA . ASP A 1 194 ? 16.833 8.553 -36.729 1.00 61.50 194 ASP A CA 1
ATOM 1561 C C . ASP A 1 194 ? 18.175 7.850 -37.051 1.00 61.50 194 ASP A C 1
ATOM 1563 O O . ASP A 1 194 ? 18.871 7.360 -36.156 1.00 61.50 194 ASP A O 1
ATOM 1567 N N . ASP A 1 195 ? 18.589 7.832 -38.320 1.00 67.75 195 ASP A N 1
ATOM 1568 C CA . ASP A 1 195 ? 19.802 7.145 -38.794 1.00 67.75 195 ASP A CA 1
ATOM 1569 C C . ASP A 1 195 ? 21.095 7.533 -38.050 1.00 67.75 195 ASP A C 1
ATOM 1571 O O . ASP A 1 195 ? 21.900 6.662 -37.711 1.00 67.75 195 ASP A O 1
ATOM 1575 N N . ALA A 1 196 ? 21.270 8.815 -37.714 1.00 68.69 196 ALA A N 1
ATOM 1576 C CA . ALA A 1 196 ? 22.468 9.315 -37.032 1.00 68.69 196 ALA A CA 1
ATOM 1577 C C . ALA A 1 196 ? 22.701 8.640 -35.664 1.00 68.69 196 ALA A C 1
ATOM 1579 O O . ALA A 1 196 ? 23.834 8.309 -35.303 1.00 68.69 196 ALA A O 1
ATOM 1580 N N . LYS A 1 197 ? 21.626 8.367 -34.909 1.00 68.88 197 LYS A N 1
ATOM 1581 C CA . LYS A 1 197 ? 21.713 7.668 -33.613 1.00 68.88 197 LYS A CA 1
ATOM 1582 C C . LYS A 1 197 ? 22.075 6.200 -33.794 1.00 68.88 197 LYS A C 1
ATOM 1584 O O . LYS A 1 197 ? 22.838 5.645 -33.005 1.00 68.88 197 LYS A O 1
ATOM 1589 N N . ILE A 1 198 ? 21.545 5.567 -34.840 1.00 71.19 198 ILE A N 1
ATOM 1590 C CA . ILE A 1 198 ? 21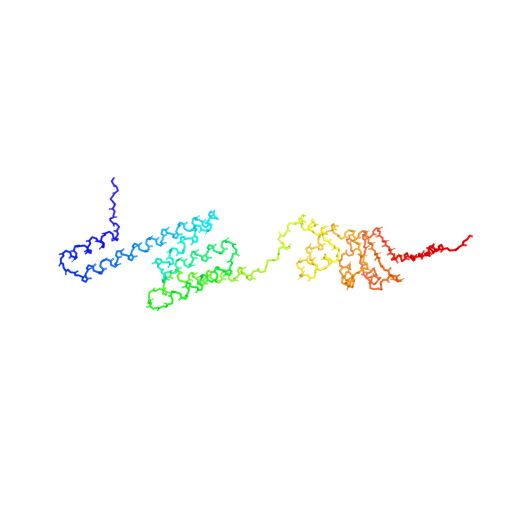.853 4.173 -35.169 1.00 71.19 198 ILE A CA 1
ATOM 1591 C C . ILE A 1 198 ? 23.339 4.048 -35.525 1.00 71.19 198 ILE A C 1
ATOM 1593 O O . ILE A 1 198 ? 24.007 3.141 -35.029 1.00 71.19 198 ILE A O 1
ATOM 1597 N N . TYR A 1 199 ? 23.882 4.978 -36.315 1.00 76.44 199 TYR A N 1
ATOM 1598 C CA . TYR A 1 199 ? 25.300 4.987 -36.687 1.00 76.44 199 TYR A CA 1
ATOM 1599 C C . TYR A 1 199 ? 26.230 5.263 -35.505 1.00 76.44 199 TYR A C 1
ATOM 1601 O O . TYR A 1 199 ? 27.269 4.612 -35.394 1.00 76.44 199 TYR A O 1
ATOM 1609 N N . HIS A 1 200 ? 25.861 6.168 -34.596 1.00 74.56 200 HIS A N 1
ATOM 1610 C CA . HIS A 1 200 ? 26.624 6.392 -33.366 1.00 74.56 200 HIS A CA 1
ATOM 1611 C C . HIS A 1 200 ? 26.677 5.123 -32.499 1.00 74.56 200 HIS A C 1
ATOM 1613 O O . HIS A 1 200 ? 27.751 4.673 -32.099 1.00 74.56 200 HIS A O 1
ATOM 1619 N N . ASN A 1 201 ? 25.525 4.483 -32.286 1.00 70.94 201 ASN A N 1
ATOM 1620 C CA . ASN A 1 201 ? 25.432 3.273 -31.474 1.00 70.94 201 ASN A CA 1
ATOM 1621 C C . ASN A 1 201 ? 26.110 2.054 -32.123 1.00 70.94 201 ASN A C 1
ATOM 1623 O O . ASN A 1 201 ? 26.669 1.216 -31.414 1.00 70.94 201 ASN A O 1
ATOM 1627 N N . LEU A 1 202 ? 26.142 1.980 -33.459 1.00 75.06 202 LEU A N 1
ATOM 1628 C CA . LEU A 1 202 ? 26.830 0.925 -34.207 1.00 75.06 202 LEU A CA 1
ATOM 1629 C C . LEU A 1 202 ? 28.339 0.880 -33.908 1.00 75.06 202 LEU A C 1
ATOM 1631 O O . LEU A 1 202 ? 28.904 -0.211 -33.826 1.00 75.06 202 LEU A O 1
ATOM 1635 N N . ALA A 1 203 ? 28.990 2.029 -33.688 1.00 75.06 203 ALA A N 1
ATOM 1636 C CA . ALA A 1 203 ? 30.414 2.074 -33.344 1.00 75.06 203 ALA A CA 1
ATOM 1637 C C . ALA A 1 203 ? 30.715 1.299 -32.048 1.00 75.06 203 ALA A C 1
ATOM 1639 O O . ALA A 1 203 ? 31.701 0.565 -31.976 1.00 75.06 203 ALA A O 1
ATOM 1640 N N . HIS A 1 204 ? 29.827 1.390 -31.054 1.00 74.75 204 HIS A N 1
ATOM 1641 C CA . HIS A 1 204 ? 29.990 0.750 -29.745 1.00 74.75 204 HIS A CA 1
ATOM 1642 C C . HIS A 1 204 ? 29.798 -0.770 -29.752 1.00 74.75 204 HIS A C 1
ATOM 1644 O O . HIS A 1 204 ? 30.235 -1.443 -28.822 1.00 74.75 204 HIS A O 1
ATOM 1650 N N . VAL A 1 205 ? 29.131 -1.312 -30.770 1.00 74.38 205 VAL A N 1
ATOM 1651 C CA . VAL A 1 205 ? 28.866 -2.755 -30.904 1.00 74.38 205 VAL A CA 1
ATOM 1652 C C . VAL A 1 205 ? 29.612 -3.378 -32.081 1.00 74.38 205 VAL A C 1
ATOM 1654 O O . VAL A 1 205 ? 29.432 -4.563 -32.348 1.00 74.38 205 VAL A O 1
ATOM 1657 N N . SER A 1 206 ? 30.456 -2.597 -32.763 1.00 77.88 206 SER A N 1
ATOM 1658 C CA . SER A 1 206 ? 31.148 -2.955 -34.008 1.00 77.88 206 SER A CA 1
ATOM 1659 C C . SER A 1 206 ? 31.899 -4.289 -33.934 1.00 77.88 206 SER A C 1
ATOM 1661 O O . SER A 1 206 ? 31.741 -5.118 -34.831 1.00 77.88 206 SER A O 1
ATOM 1663 N N . ASP A 1 207 ? 32.588 -4.565 -32.823 1.00 78.94 207 ASP A N 1
ATOM 1664 C CA . ASP A 1 207 ? 33.320 -5.823 -32.609 1.00 78.94 207 ASP A CA 1
ATOM 1665 C C . ASP A 1 207 ? 32.411 -7.061 -32.546 1.00 78.94 207 ASP A C 1
ATOM 1667 O O . ASP A 1 207 ? 32.873 -8.184 -32.727 1.00 78.94 207 ASP A O 1
ATOM 1671 N N . GLN A 1 208 ? 31.113 -6.902 -32.288 1.00 77.81 208 GLN A N 1
ATOM 1672 C CA . GLN A 1 208 ? 30.167 -8.016 -32.159 1.00 77.81 208 GLN A CA 1
ATOM 1673 C C . GLN A 1 208 ? 29.397 -8.304 -33.455 1.00 77.81 208 GLN A C 1
ATOM 1675 O O . GLN A 1 208 ? 28.731 -9.341 -33.561 1.00 77.81 208 GLN A O 1
ATOM 1680 N N . VAL A 1 209 ? 29.480 -7.403 -34.438 1.00 81.62 209 VAL A N 1
ATOM 1681 C CA . VAL A 1 209 ? 28.732 -7.494 -35.694 1.00 81.62 209 VAL A CA 1
ATOM 1682 C C . VAL A 1 209 ? 29.400 -8.492 -36.635 1.00 81.62 209 VAL A C 1
ATOM 1684 O O . VAL A 1 209 ? 30.575 -8.358 -36.962 1.00 81.62 209 VAL A O 1
ATOM 1687 N N . ARG A 1 210 ? 28.636 -9.484 -37.111 1.00 83.38 210 ARG A N 1
ATOM 1688 C CA . ARG A 1 210 ? 29.073 -10.449 -38.138 1.00 83.38 210 ARG A CA 1
ATOM 1689 C C . ARG A 1 210 ? 28.436 -10.179 -39.493 1.00 83.38 210 ARG A C 1
ATOM 1691 O O . ARG A 1 210 ? 29.091 -10.316 -40.519 1.00 83.38 210 ARG A O 1
ATOM 1698 N N . GLU A 1 211 ? 27.174 -9.778 -39.507 1.00 84.38 211 GLU A N 1
ATOM 1699 C CA . GLU A 1 211 ? 26.427 -9.430 -40.710 1.00 84.38 211 GLU A CA 1
ATOM 1700 C C . GLU A 1 211 ? 25.869 -8.014 -40.562 1.00 84.38 211 GLU A C 1
ATOM 1702 O O . GLU A 1 211 ? 25.052 -7.755 -39.678 1.00 84.38 211 GLU A O 1
ATOM 1707 N N . LEU A 1 212 ? 26.272 -7.105 -41.448 1.00 85.00 212 LEU A N 1
ATOM 1708 C CA . LEU A 1 212 ? 25.775 -5.733 -41.498 1.00 85.00 212 LEU A CA 1
ATOM 1709 C C . LEU A 1 212 ? 25.094 -5.483 -42.843 1.00 85.00 212 LEU A C 1
ATOM 1711 O O . LEU A 1 212 ? 25.692 -5.679 -43.899 1.00 85.00 212 LEU A O 1
ATOM 1715 N N . SER A 1 213 ? 23.838 -5.039 -42.827 1.00 83.62 213 SER A N 1
ATOM 1716 C CA . SER A 1 213 ? 23.113 -4.674 -44.044 1.00 83.62 213 SER A CA 1
ATOM 1717 C C . SER A 1 213 ? 22.574 -3.257 -43.947 1.00 83.62 213 SER A C 1
ATOM 1719 O O . SER A 1 213 ? 21.777 -2.977 -43.063 1.00 83.62 213 SER A O 1
ATOM 1721 N N . LEU A 1 214 ? 22.950 -2.395 -44.891 1.00 84.75 214 LEU A N 1
ATOM 1722 C CA . LEU A 1 214 ? 22.320 -1.092 -45.092 1.00 84.75 214 LEU A CA 1
ATOM 1723 C C . LEU A 1 214 ? 21.360 -1.189 -46.279 1.00 84.75 214 LEU A C 1
ATOM 1725 O O . LEU A 1 214 ? 21.755 -1.605 -47.372 1.00 84.75 214 LEU A O 1
ATOM 1729 N N . ARG A 1 215 ? 20.098 -0.827 -46.071 1.00 84.31 215 ARG A N 1
ATOM 1730 C CA . ARG A 1 215 ? 19.026 -0.876 -47.071 1.00 84.31 215 ARG A CA 1
ATOM 1731 C C . ARG A 1 215 ? 18.372 0.493 -47.213 1.00 84.31 215 ARG A C 1
ATOM 1733 O O . ARG A 1 215 ? 18.524 1.336 -46.344 1.00 84.31 215 ARG A O 1
ATOM 1740 N N . GLY A 1 216 ? 17.672 0.728 -48.319 1.00 75.62 216 GLY A N 1
ATOM 1741 C CA . GLY A 1 216 ? 16.754 1.868 -48.439 1.00 75.62 216 GLY A CA 1
ATOM 1742 C C . GLY A 1 216 ? 17.380 3.204 -48.862 1.00 75.62 216 GLY A C 1
ATOM 1743 O O . GLY A 1 216 ? 16.640 4.131 -49.179 1.00 75.62 216 GLY A O 1
ATOM 1744 N N . PHE A 1 217 ? 18.710 3.313 -48.963 1.00 76.75 217 PHE A N 1
ATOM 1745 C CA . PHE A 1 217 ? 19.357 4.561 -49.388 1.00 76.75 217 PHE A CA 1
ATOM 1746 C C . PHE A 1 217 ? 19.093 4.880 -50.869 1.00 76.75 217 PHE A C 1
ATOM 1748 O O . PHE A 1 217 ? 19.007 3.980 -51.711 1.00 76.75 217 PHE A O 1
ATOM 1755 N N . ILE A 1 218 ? 18.936 6.172 -51.187 1.00 71.19 218 ILE A N 1
ATOM 1756 C CA . ILE A 1 218 ? 18.448 6.627 -52.500 1.00 71.19 218 ILE A CA 1
ATOM 1757 C C . ILE A 1 218 ? 19.579 6.874 -53.492 1.00 71.19 218 ILE A C 1
ATOM 1759 O O . ILE A 1 218 ? 19.521 6.331 -54.587 1.00 71.19 218 ILE A O 1
ATOM 1763 N N . ASN A 1 219 ? 20.572 7.703 -53.159 1.00 71.06 219 ASN A N 1
ATOM 1764 C CA . ASN A 1 219 ? 21.585 8.163 -54.123 1.00 71.06 219 ASN A CA 1
ATOM 1765 C C . ASN A 1 219 ? 22.993 7.718 -53.745 1.00 71.06 219 ASN A C 1
ATOM 1767 O O . ASN A 1 219 ? 23.665 7.063 -54.539 1.00 71.06 219 ASN A O 1
ATOM 1771 N N . HIS A 1 220 ? 23.404 8.026 -52.520 1.00 77.12 220 HIS A N 1
ATOM 1772 C CA . HIS A 1 220 ? 24.716 7.690 -51.991 1.00 77.12 220 HIS A CA 1
ATOM 1773 C C . HIS A 1 220 ? 24.562 6.986 -50.650 1.00 77.12 220 HIS A C 1
ATOM 1775 O O . HIS A 1 220 ? 23.538 7.122 -49.978 1.00 77.12 220 HIS A O 1
ATOM 1781 N N . ILE A 1 221 ? 25.584 6.219 -50.285 1.00 78.81 221 ILE A N 1
ATOM 1782 C CA . ILE A 1 221 ? 25.703 5.684 -48.933 1.00 78.81 221 ILE A CA 1
ATOM 1783 C C . ILE A 1 221 ? 25.869 6.890 -47.992 1.00 78.81 221 ILE A C 1
ATOM 1785 O O . ILE A 1 221 ? 26.682 7.764 -48.306 1.00 78.81 221 ILE A O 1
ATOM 1789 N N . PRO A 1 222 ? 25.130 6.964 -46.874 1.00 82.06 222 PRO A N 1
ATOM 1790 C CA . PRO A 1 222 ? 25.266 8.054 -45.914 1.00 82.06 222 PRO A CA 1
ATOM 1791 C C . PRO A 1 222 ? 26.718 8.206 -45.442 1.00 82.06 222 PRO A C 1
ATOM 1793 O O . PRO A 1 222 ? 27.363 7.225 -45.067 1.00 82.06 222 PRO A O 1
ATOM 1796 N N . SER A 1 223 ? 27.244 9.433 -45.463 1.00 80.69 223 SER A N 1
ATOM 1797 C CA . SER A 1 223 ? 28.631 9.718 -45.066 1.00 80.69 223 SER A CA 1
ATOM 1798 C C . SER A 1 223 ? 28.899 9.353 -43.609 1.00 80.69 223 SER A C 1
ATOM 1800 O O . SER A 1 223 ? 29.970 8.849 -43.294 1.00 80.69 223 SER A O 1
ATOM 1802 N N . GLU A 1 224 ? 27.907 9.538 -42.741 1.00 78.31 224 GLU A N 1
ATOM 1803 C CA . GLU A 1 224 ? 27.960 9.149 -41.330 1.00 78.31 224 GLU A CA 1
ATOM 1804 C C . GLU A 1 224 ? 28.129 7.635 -41.167 1.00 78.31 224 GLU A C 1
ATOM 1806 O O . GLU A 1 224 ? 28.967 7.188 -40.392 1.00 78.31 224 GLU A O 1
ATOM 1811 N N . PHE A 1 225 ? 27.420 6.831 -41.967 1.00 82.00 225 PHE A N 1
ATOM 1812 C CA . PHE A 1 225 ? 27.592 5.378 -41.970 1.00 82.00 225 PHE A CA 1
ATOM 1813 C C . PHE A 1 225 ? 29.009 4.976 -42.399 1.00 82.00 225 PHE A C 1
ATOM 1815 O O . PHE A 1 225 ? 29.622 4.107 -41.780 1.00 82.00 225 PHE A O 1
ATOM 1822 N N . LEU A 1 226 ? 29.554 5.626 -43.434 1.00 81.44 226 LEU A N 1
ATOM 1823 C CA . LEU A 1 226 ? 30.934 5.397 -43.875 1.00 81.44 226 LEU A CA 1
ATOM 1824 C C . LEU A 1 226 ? 31.951 5.810 -42.804 1.00 81.44 226 LEU A C 1
ATOM 1826 O O . LEU A 1 226 ? 32.935 5.106 -42.589 1.00 81.44 226 LEU A O 1
ATOM 1830 N N . GLN A 1 227 ? 31.703 6.915 -42.103 1.00 82.12 227 GLN A N 1
ATOM 1831 C CA . GLN A 1 227 ? 32.548 7.380 -41.009 1.00 82.12 227 GLN A CA 1
ATOM 1832 C C . GLN A 1 227 ? 32.503 6.422 -39.814 1.00 82.12 227 GLN A C 1
ATOM 1834 O O . GLN A 1 227 ? 33.544 6.122 -39.230 1.00 82.12 227 GLN A O 1
ATOM 1839 N N . THR A 1 228 ? 31.334 5.871 -39.484 1.00 82.12 228 THR A N 1
ATOM 1840 C CA . THR A 1 228 ? 31.204 4.818 -38.472 1.00 82.12 228 THR A CA 1
ATOM 1841 C C . THR A 1 228 ? 31.928 3.544 -38.891 1.00 82.12 228 THR A C 1
ATOM 1843 O O . THR A 1 228 ? 32.601 2.941 -38.065 1.00 82.12 228 THR A O 1
ATOM 1846 N N . LEU A 1 229 ? 31.849 3.134 -40.161 1.00 81.12 229 LEU A N 1
ATOM 1847 C CA . LEU A 1 229 ? 32.617 1.991 -40.666 1.00 81.12 229 LEU A CA 1
ATOM 1848 C C . LEU A 1 229 ? 34.130 2.221 -40.580 1.00 81.12 229 LEU A C 1
ATOM 1850 O O . LEU A 1 229 ? 34.866 1.288 -40.282 1.00 81.12 229 LEU A O 1
ATOM 1854 N N . ALA A 1 230 ? 34.584 3.449 -40.830 1.00 80.06 230 ALA A N 1
ATOM 1855 C CA . ALA A 1 230 ? 35.998 3.804 -40.780 1.00 80.06 230 ALA A CA 1
ATOM 1856 C C . ALA A 1 230 ? 36.540 3.930 -39.347 1.00 80.06 230 ALA A C 1
ATOM 1858 O O . ALA A 1 230 ? 37.713 3.655 -39.111 1.00 80.06 230 ALA A O 1
ATOM 1859 N N . THR A 1 231 ? 35.707 4.367 -38.400 1.00 79.31 231 THR A N 1
ATOM 1860 C CA . THR A 1 231 ? 36.103 4.578 -36.995 1.00 79.31 231 THR A CA 1
ATOM 1861 C C . THR A 1 231 ? 35.778 3.390 -36.084 1.00 79.31 231 THR A C 1
ATOM 1863 O O . THR A 1 231 ? 36.373 3.257 -35.016 1.00 79.31 231 THR A O 1
ATOM 1866 N N . GLY A 1 232 ? 34.847 2.520 -36.482 1.00 74.56 232 GLY A N 1
ATOM 1867 C CA . GLY A 1 232 ? 34.431 1.338 -35.732 1.00 74.56 232 GLY A CA 1
ATOM 1868 C C . GLY A 1 232 ? 35.377 0.148 -35.907 1.00 74.56 232 GLY A C 1
ATOM 1869 O O . GLY A 1 232 ? 35.918 -0.093 -36.984 1.00 74.56 232 GLY A O 1
ATOM 1870 N N . HIS A 1 233 ? 35.531 -0.647 -34.850 1.00 78.31 233 HIS A N 1
ATOM 1871 C CA . HIS A 1 233 ? 36.367 -1.846 -34.839 1.00 78.31 233 HIS A CA 1
ATOM 1872 C C . HIS A 1 233 ? 35.519 -3.055 -35.257 1.00 78.31 233 HIS A C 1
ATOM 1874 O O . HIS A 1 233 ? 35.004 -3.800 -34.440 1.00 78.31 233 HIS A O 1
ATOM 1880 N N . PHE A 1 234 ? 35.311 -3.256 -36.558 1.00 80.44 234 PHE A N 1
ATOM 1881 C CA . PHE A 1 234 ? 34.502 -4.371 -37.079 1.00 80.44 234 PHE A CA 1
ATOM 1882 C C . PHE A 1 234 ? 35.310 -5.671 -37.224 1.00 80.44 234 PHE A C 1
ATOM 1884 O O . PHE A 1 234 ? 35.328 -6.298 -38.283 1.00 80.44 234 PHE A O 1
ATOM 1891 N N . THR A 1 235 ? 36.007 -6.083 -36.164 1.00 79.00 235 THR A N 1
ATOM 1892 C CA . THR A 1 235 ? 36.981 -7.193 -36.198 1.00 79.00 235 THR A CA 1
ATOM 1893 C C . THR A 1 235 ? 36.369 -8.557 -36.543 1.00 79.00 235 THR A C 1
ATOM 1895 O O . THR A 1 235 ? 37.051 -9.414 -37.102 1.00 79.00 235 THR A O 1
ATOM 1898 N N . ASN A 1 236 ? 35.076 -8.753 -36.263 1.00 80.88 236 ASN A N 1
ATOM 1899 C CA . ASN A 1 236 ? 34.349 -10.004 -36.502 1.00 80.88 236 ASN A CA 1
ATOM 1900 C C . ASN A 1 236 ? 33.387 -9.958 -37.705 1.00 80.88 236 ASN A C 1
ATOM 1902 O O . ASN A 1 236 ? 32.586 -10.884 -37.874 1.00 80.88 236 ASN A O 1
ATOM 1906 N N . LEU A 1 237 ? 33.441 -8.912 -38.536 1.00 85.06 237 LEU A N 1
ATOM 1907 C CA . LEU A 1 237 ? 32.520 -8.741 -39.659 1.00 85.06 237 LEU A CA 1
ATOM 1908 C C . LEU A 1 237 ? 32.798 -9.762 -40.771 1.00 85.06 237 LEU A C 1
ATOM 1910 O O . LEU A 1 237 ? 33.889 -9.831 -41.327 1.00 85.06 237 LEU A O 1
ATOM 1914 N N . GLN A 1 238 ? 31.779 -10.546 -41.113 1.00 87.88 238 GLN A N 1
ATOM 1915 C CA . GLN A 1 238 ? 31.826 -11.606 -42.124 1.00 87.88 238 GLN A CA 1
ATOM 1916 C C . GLN A 1 238 ? 31.077 -11.218 -43.403 1.00 87.88 238 GLN A C 1
ATOM 1918 O O . GLN A 1 238 ? 31.421 -11.682 -44.488 1.00 87.88 238 GLN A O 1
ATOM 1923 N N . SER A 1 239 ? 30.042 -10.379 -43.297 1.00 87.19 239 SER A N 1
ATOM 1924 C CA . SER A 1 239 ? 29.223 -9.960 -44.434 1.00 87.19 239 SER A CA 1
ATOM 1925 C C . SER A 1 239 ? 28.800 -8.498 -44.317 1.00 87.19 239 SER A C 1
ATOM 1927 O O . SER A 1 239 ? 28.255 -8.085 -43.293 1.00 87.19 239 SER A O 1
ATOM 1929 N N . LEU A 1 240 ? 29.003 -7.734 -45.393 1.00 88.19 240 LEU A N 1
ATOM 1930 C CA . LEU A 1 240 ? 28.507 -6.369 -45.559 1.00 88.19 240 LEU A CA 1
ATOM 1931 C C . LEU A 1 240 ? 27.636 -6.296 -46.819 1.00 88.19 240 LEU A C 1
ATOM 1933 O O . LEU A 1 240 ? 28.110 -6.556 -47.923 1.00 88.19 240 LEU A O 1
ATOM 1937 N N . ALA A 1 241 ? 26.364 -5.933 -46.663 1.00 85.00 241 ALA A N 1
ATOM 1938 C CA . ALA A 1 241 ? 25.400 -5.861 -47.759 1.00 85.00 241 ALA A CA 1
ATOM 1939 C C . ALA A 1 241 ? 24.804 -4.457 -47.898 1.00 85.00 241 ALA A C 1
ATOM 1941 O O . ALA A 1 241 ? 24.089 -3.983 -47.017 1.00 85.00 241 ALA A O 1
ATOM 1942 N N . LEU A 1 242 ? 25.022 -3.821 -49.048 1.00 84.38 242 LEU A N 1
ATOM 1943 C CA . LEU A 1 242 ? 24.504 -2.489 -49.358 1.00 84.38 242 LEU A CA 1
ATOM 1944 C C . LEU A 1 242 ? 23.408 -2.608 -50.420 1.00 84.38 242 LEU A C 1
ATOM 1946 O O . LEU A 1 242 ? 23.669 -3.036 -51.544 1.00 84.38 242 LEU A O 1
ATOM 1950 N N . ARG A 1 243 ? 22.166 -2.265 -50.068 1.00 83.12 243 ARG A N 1
ATOM 1951 C CA . ARG A 1 243 ? 21.008 -2.338 -50.969 1.00 83.12 243 ARG A CA 1
ATOM 1952 C C . ARG A 1 243 ? 20.367 -0.968 -51.145 1.00 83.12 243 ARG A C 1
ATOM 1954 O O . ARG A 1 243 ? 19.719 -0.447 -50.243 1.00 83.12 243 ARG A O 1
ATOM 1961 N N . ARG A 1 244 ? 20.506 -0.420 -52.347 1.00 80.06 244 ARG A N 1
ATOM 1962 C CA . ARG A 1 244 ? 19.862 0.829 -52.759 1.00 80.06 244 ARG A CA 1
ATOM 1963 C C . ARG A 1 244 ? 18.351 0.627 -52.935 1.00 80.06 244 ARG A C 1
ATOM 1965 O O . ARG A 1 244 ? 17.920 -0.437 -53.385 1.00 80.06 244 ARG A O 1
ATOM 1972 N N . LYS A 1 245 ? 17.543 1.649 -52.639 1.00 78.25 245 LYS A N 1
ATOM 1973 C CA . LYS A 1 245 ? 16.112 1.663 -52.981 1.00 78.25 245 LYS A CA 1
ATOM 1974 C C . LYS A 1 245 ? 15.971 1.834 -54.497 1.00 78.25 245 LYS A C 1
ATOM 1976 O O . LYS A 1 245 ? 16.240 2.906 -55.035 1.00 78.25 245 LYS A O 1
ATOM 1981 N N . LEU A 1 246 ? 15.603 0.765 -55.201 1.00 63.88 246 LEU A N 1
ATOM 1982 C CA . LEU A 1 246 ? 15.297 0.827 -56.629 1.00 63.88 246 LEU A CA 1
ATOM 1983 C C . LEU A 1 246 ? 13.869 1.355 -56.786 1.00 63.88 246 LEU A C 1
ATOM 1985 O O . LEU A 1 246 ? 12.909 0.645 -56.490 1.00 63.88 246 LEU A O 1
ATOM 1989 N N . TYR A 1 247 ? 13.716 2.598 -57.242 1.00 56.34 247 TYR A N 1
ATOM 1990 C CA . TYR A 1 247 ? 12.428 3.054 -57.751 1.00 56.34 247 TYR A CA 1
ATOM 1991 C C . TYR A 1 247 ? 12.151 2.283 -59.043 1.00 56.34 247 TYR A C 1
ATOM 1993 O O . TYR A 1 247 ? 12.734 2.571 -60.087 1.00 56.34 247 TYR A O 1
ATOM 2001 N N . LEU A 1 248 ? 11.274 1.281 -58.973 1.00 43.94 248 LEU A N 1
ATOM 2002 C CA . LEU A 1 248 ? 10.580 0.793 -60.158 1.00 43.94 248 LEU A CA 1
ATOM 2003 C C . LEU A 1 248 ? 9.784 1.982 -60.703 1.00 43.94 248 LEU A C 1
ATOM 2005 O O . LEU A 1 248 ? 8.745 2.344 -60.153 1.00 43.94 248 LEU A O 1
ATOM 2009 N N . PHE A 1 249 ? 10.294 2.619 -61.757 1.00 41.00 249 PHE A N 1
ATOM 2010 C CA . PHE A 1 249 ? 9.481 3.471 -62.615 1.00 41.00 249 PHE A CA 1
ATOM 2011 C C . PHE A 1 249 ? 8.326 2.602 -63.125 1.00 41.00 249 PHE A C 1
ATOM 2013 O O . PHE A 1 249 ? 8.495 1.796 -64.038 1.00 41.00 249 PHE A O 1
ATOM 2020 N N . TYR A 1 250 ? 7.150 2.736 -62.512 1.00 35.44 250 TYR A N 1
ATOM 2021 C CA . TYR A 1 250 ? 5.896 2.274 -63.090 1.00 35.44 250 TYR A CA 1
ATOM 2022 C C . TYR A 1 250 ? 5.648 3.110 -64.353 1.00 35.44 250 TYR A C 1
ATOM 2024 O O . TYR A 1 250 ? 4.957 4.125 -64.327 1.00 35.44 250 TYR A O 1
ATOM 2032 N N . PHE A 1 251 ? 6.222 2.695 -65.483 1.00 36.12 251 PHE A N 1
ATOM 2033 C CA . PHE A 1 251 ? 5.730 3.101 -66.794 1.00 36.12 251 PHE A CA 1
ATOM 2034 C C . PHE A 1 251 ? 4.411 2.354 -67.042 1.00 36.12 251 PHE A C 1
ATOM 2036 O O . PHE A 1 251 ? 4.346 1.373 -67.777 1.00 36.12 251 PHE A O 1
ATOM 2043 N N . ILE A 1 252 ? 3.332 2.806 -66.395 1.00 39.38 252 ILE A N 1
ATOM 2044 C CA . ILE A 1 252 ? 1.975 2.515 -66.863 1.00 39.38 252 ILE A CA 1
ATOM 2045 C C . ILE A 1 252 ? 1.756 3.422 -68.075 1.00 39.38 252 ILE A C 1
ATOM 2047 O O . ILE A 1 252 ? 1.212 4.517 -67.954 1.00 39.38 252 ILE A O 1
ATOM 2051 N N . PHE A 1 253 ? 2.186 2.988 -69.263 1.00 36.34 253 PHE A N 1
ATOM 2052 C CA . PHE A 1 253 ? 1.569 3.509 -70.479 1.00 36.34 253 PHE A CA 1
ATOM 2053 C C . PHE A 1 253 ? 0.174 2.889 -70.560 1.00 36.34 253 PHE A C 1
ATOM 2055 O O . PHE A 1 253 ? -0.006 1.719 -70.899 1.00 36.34 253 PHE A O 1
ATOM 2062 N N . GLY A 1 254 ? -0.812 3.679 -70.138 1.00 33.53 254 GLY A N 1
ATOM 2063 C CA . GLY A 1 254 ? -2.216 3.312 -70.146 1.00 33.53 254 GLY A CA 1
ATOM 2064 C C . GLY A 1 254 ? -2.675 2.905 -71.544 1.00 33.53 254 GLY A C 1
ATOM 2065 O O . GLY A 1 254 ? -2.563 3.669 -72.503 1.00 33.53 254 GLY A O 1
ATOM 2066 N N . ARG A 1 255 ? -3.259 1.707 -71.643 1.00 34.19 255 ARG A N 1
ATOM 2067 C CA . ARG A 1 255 ? -4.152 1.344 -72.745 1.00 34.19 255 ARG A CA 1
ATOM 2068 C C . ARG A 1 255 ? -5.310 2.345 -72.774 1.00 34.19 255 ARG A C 1
ATOM 2070 O O . ARG A 1 255 ? -6.248 2.229 -71.988 1.00 34.19 255 ARG A O 1
ATOM 2077 N N . LYS A 1 256 ? -5.281 3.299 -73.705 1.00 36.81 256 LYS A N 1
ATOM 2078 C CA . LYS A 1 256 ? -6.503 3.953 -74.185 1.00 36.81 256 LYS A CA 1
ATOM 2079 C C . LYS A 1 256 ? -7.246 2.952 -75.070 1.00 36.81 256 LYS A 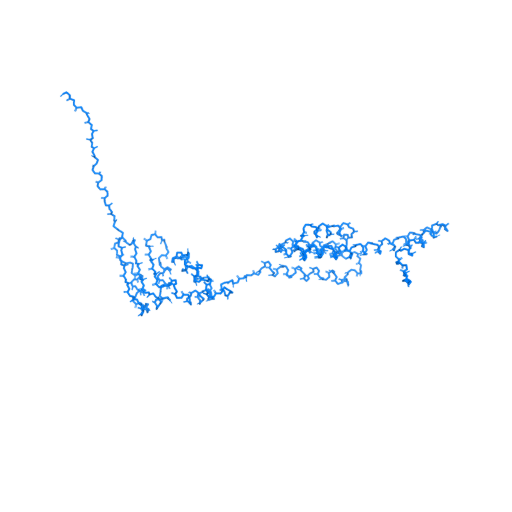C 1
ATOM 2081 O O . LYS A 1 256 ? -6.991 2.873 -76.263 1.00 36.81 256 LYS A O 1
ATOM 2086 N N . ASN A 1 257 ? -8.172 2.202 -74.480 1.00 38.12 257 ASN A N 1
ATOM 2087 C CA . ASN A 1 257 ? -9.330 1.718 -75.223 1.00 38.12 257 ASN A CA 1
ATOM 2088 C C . ASN A 1 257 ? -10.368 2.842 -75.207 1.00 38.12 257 ASN A C 1
ATOM 2090 O O . ASN A 1 257 ? -11.035 3.055 -74.196 1.00 38.12 257 ASN A O 1
ATOM 2094 N N . LYS A 1 258 ? -10.506 3.553 -76.326 1.00 36.50 258 LYS A N 1
ATOM 2095 C CA . LYS A 1 258 ? -11.746 4.252 -76.659 1.00 36.50 258 LYS A CA 1
ATOM 2096 C C . LYS A 1 258 ? -12.192 3.765 -78.033 1.00 36.50 258 LYS A C 1
ATOM 2098 O O . LYS A 1 258 ? -11.456 3.886 -79.004 1.00 36.50 258 LYS A O 1
ATOM 2103 N N . LYS A 1 259 ? -13.359 3.123 -78.016 1.00 41.16 259 LYS A N 1
ATOM 2104 C CA . LYS A 1 259 ? -14.211 2.808 -79.160 1.00 41.16 259 LYS A CA 1
ATOM 2105 C C . LYS A 1 259 ? -14.649 4.105 -79.847 1.00 41.16 259 LYS A C 1
ATOM 2107 O O . LYS A 1 259 ? -14.848 5.077 -79.127 1.00 41.16 259 LYS A O 1
ATOM 2112 N N . GLU A 1 260 ? -14.819 4.024 -81.165 1.00 34.06 260 GLU A N 1
ATOM 2113 C CA . GLU A 1 260 ? -15.573 4.855 -82.136 1.00 34.06 260 GLU A CA 1
ATOM 2114 C C . GLU A 1 260 ? -14.810 4.657 -83.471 1.00 34.06 260 GLU A C 1
ATOM 2116 O O . GLU A 1 260 ? -13.588 4.742 -83.468 1.00 34.06 260 GLU A O 1
ATOM 2121 N N . GLU A 1 261 ? -15.361 4.304 -84.632 1.00 34.75 261 GLU A N 1
ATOM 2122 C CA . GLU A 1 261 ? -16.729 4.223 -85.144 1.00 34.75 261 GLU A CA 1
ATOM 2123 C C . GLU A 1 261 ? -16.678 3.534 -86.538 1.00 34.75 261 GLU A C 1
ATOM 2125 O O . GLU A 1 261 ? -15.683 3.699 -87.243 1.00 34.75 261 GLU A O 1
ATOM 2130 N N . ILE A 1 262 ? -17.774 2.839 -86.898 1.00 36.31 262 ILE A N 1
ATOM 2131 C CA . ILE A 1 262 ? -18.209 2.313 -88.223 1.00 36.31 262 ILE A CA 1
ATOM 2132 C C . ILE A 1 262 ? -17.457 1.102 -88.804 1.00 36.31 262 ILE A C 1
ATOM 2134 O O . ILE A 1 262 ? -16.323 1.236 -89.308 1.00 36.31 262 ILE A O 1
#

InterPro domains:
  IPR001810 F-box domain [PF12937] (143-187)
  IPR001810 F-box domain [PS50181] (139-186)
  IPR011990 Tetratricopeptide-like helical domain superfamily [G3DSA:1.25.40.10] (4-133)
  IPR011990 Tetratricopeptide-like helical domain superfamily [SSF48452] (19-135)
  IPR036047 F-box-like domain superfamily [SSF81383] (138-195)

Sequence (262 aa):
MRHDIPNQWEEFFHNSKQSLENAAYQDAIAQCSLALDELTQKTVATLDVRAMAFGQSANYDQGMHDALQMIKLAPSFPKGYLRSGQLYAMQGKHQLAIDMYNQGIQAVIPLQSDNNNDPDYHQLFVQRQASLDQQNRRVDFITQLPFDILPKIMSYLLPYMCAVCVDVSHSWRSRIQQCSPIWRKLIIDHSDSDDAKIYHNLAHVSDQVRELSLRGFINHIPSEFLQTLATGHFTNLQSLALRRKLYLFYFIFGRKNKKEEI

Radius of gyration: 36.48 Å; chains: 1; bounding box: 67×43×132 Å

pLDDT: mean 81.9, std 16.9, range [33.53, 98.69]

Foldseek 3Di:
DPPPPPDQLVVLQVQLVVCVVVVVNVSNVVSNVVSLVSVLVVLLVVLLVVLVVCLVVVVLVSSLVSLVVNCVSCVLDLSSLQSNLVSCVSVVNLVVSLVSLVSNLVSNPPPDVPCVPPPSNVVSVVSNVVSVCSVPDDDPCLLVDDLVVVLVVLVVDALVVLLVQLVPDPSSVVSSLVSLVNQQAHEAEPPDDCVLSSLVVCLVNLCSYAHYEYEAAADDDDVSNVVSVVNHDNVNHNYYHYYYDDPPPPPCPDPPDDDDDD

Organism: NCBI:txid60185

Secondary structure (DSSP, 8-state):
----PPPHHHHHHHHHHHHHHTT-HHHHHHHHHHHHHHHHHHHHHHHHHHHHHHHHTT-HHHHHHHHHHHHHH-TT-HHHHHHHHHHHHHTT-HHHHHHHHHHHHHHT-SSSTTGGG-HHHHHHHHHHHHHHHHHH----GGGTS-TTHHHHHHHTS-HHHHHHHHTS-HHHHHHHHT-HHHHTEEEEETTSTTHHHHHHHHHHHGGG-SEEEEEEESSS--HHHHHHHHHS--TT--EEEEEE------------------